Protein AF-A0A8J2ULL5-F1 (afdb_monomer_lite)

Foldseek 3Di:
DPVVVVVPDPQLLPDDLVVLVVVLLVLLLQLQADDCVVCVVSNVVSQVSNLRSLLNNLCVVCVLLVQLCVVPNCVVQQPDDDQGDRPDDLVPDDLSNLLNVLSCLQSWADDPVHNDTHHRDLVSNCVNLVVCVVVVHLSSLQSVLSCLLSDSGSLDQRPLVSSLVSLVSSVVVPDPCSVSVPPCSVVSCVRRVPRNGPPVPPDDPPVPD

Secondary structure (DSSP, 8-state):
--HHHHTT---GGGS-HHHHHHHHHHHHHHHHHS-TTTSHHHHHHHHHHHHHHHHHHHGGGHHHHHHHHHHS-THHHH-SSSS------GGGS-HHHHHHHHHHHHH-EE-TTT--EE---HHHHHHHHHHHHHTT-HHHHHHHHHHHHH-SSTTSPP-HHHHHHHHHHHHHTT-TTHHHHHTTHHHHHHHHTT---TTTTSS-GGGG-

Structure (mmCIF, N/CA/C/O backbone):
data_AF-A0A8J2ULL5-F1
#
_entry.id   AF-A0A8J2ULL5-F1
#
loop_
_atom_site.group_PDB
_atom_site.id
_atom_site.type_symbol
_atom_site.label_atom_id
_atom_site.label_alt_id
_atom_site.label_comp_id
_atom_site.label_asym_id
_atom_site.label_entity_id
_atom_site.label_seq_id
_atom_site.pdbx_PDB_ins_code
_atom_site.Cartn_x
_atom_site.Cartn_y
_atom_site.Cartn_z
_atom_site.occupancy
_atom_site.B_iso_or_equiv
_atom_site.auth_seq_id
_atom_site.auth_comp_id
_atom_site.auth_asym_id
_atom_site.auth_atom_id
_atom_site.pdbx_PDB_model_num
ATOM 1 N N . MET A 1 1 ? 30.157 4.099 -17.538 1.00 41.59 1 MET A N 1
ATOM 2 C CA . MET A 1 1 ? 29.011 5.031 -17.656 1.00 41.59 1 MET A CA 1
ATOM 3 C C . MET A 1 1 ? 27.853 4.717 -16.677 1.00 41.59 1 MET A C 1
ATOM 5 O O . MET A 1 1 ? 26.744 5.159 -16.913 1.00 41.59 1 MET A O 1
ATOM 9 N N . PHE A 1 2 ? 28.087 3.994 -15.563 1.00 35.44 2 PHE A N 1
ATOM 10 C CA . PHE A 1 2 ? 27.047 3.608 -14.577 1.00 35.44 2 PHE A CA 1
ATOM 11 C C . PHE A 1 2 ? 27.071 4.432 -13.271 1.00 35.44 2 PHE A C 1
ATOM 13 O O . PHE A 1 2 ? 26.076 4.490 -12.557 1.00 35.44 2 PHE A O 1
ATOM 20 N N . ARG A 1 3 ? 28.191 5.106 -12.961 1.00 26.84 3 ARG A N 1
ATOM 21 C CA . ARG A 1 3 ? 28.342 5.926 -11.740 1.00 26.84 3 ARG A CA 1
ATOM 22 C C . ARG A 1 3 ? 27.451 7.176 -11.720 1.00 26.84 3 ARG A C 1
ATOM 24 O O . ARG A 1 3 ? 27.154 7.672 -10.644 1.00 26.84 3 ARG A O 1
ATOM 31 N N . THR A 1 4 ? 26.991 7.647 -12.877 1.00 33.91 4 THR A N 1
ATOM 32 C CA . THR A 1 4 ? 26.185 8.870 -13.023 1.00 33.91 4 THR A CA 1
ATOM 33 C C . THR A 1 4 ? 24.675 8.667 -12.836 1.00 33.91 4 THR A C 1
ATOM 35 O O . THR A 1 4 ? 23.966 9.643 -12.624 1.00 33.91 4 THR A O 1
ATOM 38 N N . LEU A 1 5 ? 24.167 7.427 -12.882 1.00 38.50 5 LEU A N 1
ATOM 39 C CA . LEU A 1 5 ? 22.729 7.131 -12.724 1.00 38.50 5 LEU A CA 1
ATOM 40 C C . LEU A 1 5 ? 22.293 6.977 -11.257 1.00 38.50 5 LEU A C 1
ATOM 42 O O . LEU A 1 5 ? 21.129 7.197 -10.937 1.00 38.50 5 LEU A O 1
ATOM 46 N N . LEU A 1 6 ? 23.219 6.626 -10.359 1.00 38.69 6 LEU A N 1
ATOM 47 C CA . LEU A 1 6 ? 22.945 6.500 -8.920 1.00 38.69 6 LEU A CA 1
ATOM 48 C C . LEU A 1 6 ? 23.053 7.847 -8.186 1.00 38.69 6 LEU A C 1
ATOM 50 O O . LEU A 1 6 ? 22.341 8.064 -7.212 1.00 38.69 6 LEU A O 1
ATOM 54 N N . SER A 1 7 ? 23.877 8.780 -8.680 1.00 36.66 7 SER A N 1
ATOM 55 C CA . SER A 1 7 ? 24.059 10.114 -8.085 1.00 36.66 7 SER A CA 1
ATOM 56 C C . SER A 1 7 ? 22.863 11.058 -8.268 1.00 36.66 7 SER A C 1
ATOM 58 O O . SER A 1 7 ? 22.847 12.128 -7.668 1.00 36.66 7 SER A O 1
ATOM 60 N N . SER A 1 8 ? 21.865 10.691 -9.081 1.00 51.97 8 SER A N 1
ATOM 61 C CA . SER A 1 8 ? 20.650 11.490 -9.309 1.00 51.97 8 SER A CA 1
ATOM 62 C C . SER A 1 8 ? 19.396 10.932 -8.625 1.00 51.97 8 SER A C 1
ATOM 64 O O . SER A 1 8 ? 18.323 11.524 -8.752 1.00 51.97 8 SER A O 1
ATOM 66 N N . LEU A 1 9 ? 19.484 9.795 -7.924 1.00 60.78 9 LEU A N 1
ATOM 67 C CA . LEU A 1 9 ? 18.339 9.234 -7.206 1.00 60.78 9 LEU A CA 1
ATOM 68 C C . LEU A 1 9 ? 18.161 9.977 -5.881 1.00 60.78 9 LEU A C 1
ATOM 70 O O . LEU A 1 9 ? 18.851 9.708 -4.900 1.00 60.78 9 LEU A O 1
ATOM 74 N N . LYS A 1 10 ? 17.209 10.915 -5.851 1.00 69.94 10 LYS A N 1
ATOM 75 C CA . LYS A 1 10 ? 16.810 11.594 -4.611 1.00 69.94 10 LYS A CA 1
ATOM 76 C C . LYS A 1 10 ? 16.363 10.561 -3.576 1.00 69.94 10 LYS A C 1
ATOM 78 O O . LYS A 1 10 ? 15.664 9.601 -3.910 1.00 69.94 10 LYS A O 1
ATOM 83 N N . ASN A 1 11 ? 16.765 10.747 -2.324 1.00 80.44 11 ASN A N 1
ATOM 84 C CA . ASN A 1 11 ? 16.281 9.931 -1.215 1.00 80.44 11 ASN A CA 1
ATOM 85 C C . ASN A 1 11 ? 14.739 10.035 -1.152 1.00 80.44 11 ASN A C 1
ATOM 87 O O . ASN A 1 11 ? 14.247 11.161 -1.114 1.00 80.44 11 ASN A O 1
ATOM 91 N N . PRO A 1 12 ? 13.969 8.925 -1.159 1.00 81.88 12 PRO A N 1
ATOM 92 C CA . PRO A 1 12 ? 12.507 8.993 -1.107 1.00 81.88 12 PRO A CA 1
ATOM 93 C C . PRO A 1 12 ? 11.993 9.806 0.086 1.00 81.88 12 PRO A C 1
ATOM 95 O O . PRO A 1 12 ? 11.034 10.553 -0.055 1.00 81.88 12 PRO A O 1
ATOM 98 N N . ALA A 1 13 ? 12.694 9.756 1.224 1.00 80.25 13 ALA A N 1
ATOM 99 C CA . ALA A 1 13 ? 12.329 10.492 2.433 1.00 80.25 13 ALA A CA 1
ATOM 100 C C . ALA A 1 13 ? 12.395 12.026 2.290 1.00 80.25 13 ALA A C 1
ATOM 102 O O . ALA A 1 13 ? 11.859 12.735 3.135 1.00 80.25 13 ALA A O 1
ATOM 103 N N . THR A 1 14 ? 13.062 12.556 1.258 1.00 84.56 14 THR A N 1
ATOM 104 C CA . THR A 1 14 ? 13.167 14.007 1.011 1.00 84.56 14 THR A CA 1
ATOM 105 C C . THR A 1 14 ? 12.285 14.489 -0.141 1.00 84.56 14 THR A C 1
ATOM 107 O O . THR A 1 14 ? 12.345 15.659 -0.523 1.00 84.56 14 THR A O 1
ATOM 110 N N . MET A 1 15 ? 11.489 13.599 -0.734 1.00 86.62 15 MET A N 1
ATOM 111 C CA . MET A 1 15 ? 10.603 13.911 -1.852 1.00 86.62 15 MET A CA 1
ATOM 112 C C . MET A 1 15 ? 9.232 14.371 -1.342 1.00 86.62 15 MET A C 1
ATOM 114 O O . MET A 1 15 ? 8.760 13.919 -0.305 1.00 86.62 15 MET A O 1
ATOM 118 N N . THR A 1 16 ? 8.582 15.273 -2.082 1.00 86.88 16 THR A N 1
ATOM 119 C CA . THR A 1 16 ? 7.177 15.630 -1.827 1.00 86.88 16 THR A CA 1
ATOM 120 C C . THR A 1 16 ? 6.259 14.465 -2.186 1.00 86.88 16 THR A C 1
ATOM 122 O O . THR A 1 16 ? 6.632 13.607 -2.990 1.00 86.88 16 THR A O 1
ATOM 125 N N . ASP A 1 17 ? 5.038 14.459 -1.651 1.00 85.75 17 ASP A N 1
ATOM 126 C CA . ASP A 1 17 ? 4.101 13.354 -1.862 1.00 85.75 17 ASP A CA 1
ATOM 127 C C . ASP A 1 17 ? 3.773 13.087 -3.332 1.00 85.75 17 ASP A C 1
ATOM 129 O O . ASP A 1 17 ? 3.785 11.938 -3.768 1.00 85.75 17 ASP A O 1
ATOM 133 N N . GLU A 1 18 ? 3.562 14.140 -4.116 1.00 87.19 18 GLU A N 1
ATOM 134 C CA . GLU A 1 18 ? 3.340 14.037 -5.560 1.00 87.19 18 GLU A CA 1
ATOM 135 C C . GLU A 1 18 ? 4.549 13.427 -6.287 1.00 87.19 18 GLU A C 1
ATOM 137 O O . GLU A 1 18 ? 4.407 12.531 -7.118 1.00 87.19 18 GLU A O 1
ATOM 142 N N . ASN A 1 19 ? 5.763 13.861 -5.935 1.00 89.44 19 ASN A N 1
ATOM 143 C CA . ASN A 1 19 ? 6.980 13.329 -6.541 1.00 89.44 19 ASN A CA 1
ATOM 144 C C . ASN A 1 19 ? 7.222 11.866 -6.153 1.00 89.44 19 ASN A C 1
ATOM 146 O O . ASN A 1 19 ? 7.736 11.105 -6.973 1.00 89.44 19 ASN A O 1
ATOM 150 N N . LEU A 1 20 ? 6.867 11.472 -4.926 1.00 90.56 20 LEU A N 1
ATOM 151 C CA . LEU A 1 20 ? 6.911 10.081 -4.468 1.00 90.56 20 LEU A CA 1
ATOM 152 C C . LEU A 1 20 ? 5.997 9.188 -5.309 1.00 90.56 20 LEU A C 1
ATOM 154 O O . LEU A 1 20 ? 6.445 8.143 -5.771 1.00 90.56 20 LEU A O 1
ATOM 158 N N . GLU A 1 21 ? 4.760 9.618 -5.556 1.00 91.88 21 GLU A N 1
ATOM 159 C CA . GLU A 1 21 ? 3.779 8.877 -6.364 1.00 91.88 21 GLU A CA 1
ATOM 160 C C . GLU A 1 21 ? 4.226 8.769 -7.832 1.00 91.88 21 GLU A C 1
ATOM 162 O O . GLU A 1 21 ? 4.240 7.686 -8.419 1.00 91.88 21 GLU A O 1
ATOM 167 N N . HIS A 1 22 ? 4.695 9.870 -8.427 1.00 90.81 22 HIS A N 1
ATOM 168 C CA . HIS A 1 22 ? 5.219 9.862 -9.797 1.00 90.81 22 HIS A CA 1
ATOM 169 C C . HIS A 1 22 ? 6.435 8.945 -9.961 1.00 90.81 22 HIS A C 1
ATOM 171 O O . HIS A 1 22 ? 6.546 8.204 -10.946 1.00 90.81 22 HIS A O 1
ATOM 177 N N . GLU A 1 23 ? 7.358 8.998 -9.003 1.00 91.56 23 GLU A N 1
ATOM 178 C CA . GLU A 1 23 ? 8.546 8.156 -8.997 1.00 91.56 23 GLU A CA 1
ATOM 179 C C . GLU A 1 23 ? 8.184 6.688 -8.758 1.00 91.56 23 GLU A C 1
ATOM 181 O O . GLU A 1 23 ? 8.743 5.814 -9.421 1.00 91.56 23 GLU A O 1
ATOM 186 N N . TRP A 1 24 ? 7.222 6.414 -7.876 1.00 92.88 24 TRP A N 1
ATOM 187 C CA . TRP A 1 24 ? 6.690 5.075 -7.666 1.00 92.88 24 TRP A CA 1
ATOM 188 C C . TRP A 1 24 ? 6.172 4.471 -8.968 1.00 92.88 24 TRP A C 1
ATOM 190 O O . TRP A 1 24 ? 6.641 3.406 -9.362 1.00 92.88 24 TRP A O 1
ATOM 200 N N . VAL A 1 25 ? 5.274 5.168 -9.672 1.00 91.75 25 VAL A N 1
ATOM 201 C CA . VAL A 1 25 ? 4.712 4.701 -10.948 1.00 91.75 25 VAL A CA 1
ATOM 202 C C . VAL A 1 25 ? 5.825 4.408 -11.954 1.00 91.75 25 VAL A C 1
ATOM 204 O O . VAL A 1 25 ? 5.883 3.317 -12.519 1.00 91.75 25 VAL A O 1
ATOM 207 N N . ARG A 1 26 ? 6.774 5.338 -12.116 1.00 91.75 26 ARG A N 1
ATOM 208 C CA . ARG A 1 26 ? 7.908 5.182 -13.040 1.00 91.75 26 ARG A CA 1
ATOM 209 C C . ARG A 1 26 ? 8.779 3.967 -12.712 1.00 91.75 26 ARG A C 1
ATOM 211 O O . ARG A 1 26 ? 9.277 3.301 -13.616 1.00 91.75 26 ARG A O 1
ATOM 218 N N . VAL A 1 27 ? 9.043 3.706 -11.434 1.00 92.06 27 VAL A N 1
ATOM 219 C CA . VAL A 1 27 ? 9.879 2.571 -11.020 1.00 92.06 27 VAL A CA 1
ATOM 220 C C . VAL A 1 27 ? 9.086 1.264 -11.091 1.00 92.06 27 VAL A C 1
ATOM 222 O O . VAL A 1 27 ? 9.634 0.255 -11.530 1.00 92.06 27 VAL A O 1
ATOM 225 N N . LYS A 1 28 ? 7.794 1.282 -10.753 1.00 92.81 28 LYS A N 1
ATOM 226 C CA . LYS A 1 28 ? 6.887 0.136 -10.869 1.00 92.81 28 LYS A CA 1
ATOM 227 C C . LYS A 1 28 ? 6.774 -0.347 -12.314 1.00 92.81 28 LYS A C 1
ATOM 229 O O . LYS A 1 28 ? 6.919 -1.541 -12.545 1.00 92.81 28 LYS A O 1
ATOM 234 N N . GLU A 1 29 ? 6.617 0.556 -13.283 1.00 90.62 29 GLU A N 1
ATOM 235 C CA . GLU A 1 29 ? 6.666 0.226 -14.720 1.00 90.62 29 GLU A CA 1
ATOM 236 C C . GLU A 1 29 ? 7.933 -0.563 -15.076 1.00 90.62 29 GLU A C 1
ATOM 238 O O . GLU A 1 29 ? 7.865 -1.587 -15.754 1.00 90.62 29 GLU A O 1
ATOM 243 N N . LYS A 1 30 ? 9.096 -0.129 -14.572 1.00 90.12 30 LYS A N 1
ATOM 244 C CA . LYS A 1 30 ? 10.371 -0.820 -14.812 1.00 90.12 30 LYS A CA 1
ATOM 245 C C . LYS A 1 30 ? 10.409 -2.199 -14.175 1.00 90.12 30 LYS A C 1
ATOM 247 O O . LYS A 1 30 ? 10.882 -3.129 -14.818 1.00 90.12 30 LYS A O 1
ATOM 252 N N . VAL A 1 31 ? 9.923 -2.340 -12.940 1.00 90.38 31 VAL A N 1
ATOM 253 C CA . VAL A 1 31 ? 9.832 -3.649 -12.278 1.00 90.38 31 VAL A CA 1
ATOM 254 C C . VAL A 1 31 ? 8.961 -4.592 -13.105 1.00 90.38 31 VAL A C 1
ATOM 256 O O . VAL A 1 31 ? 9.375 -5.717 -13.348 1.00 90.38 31 VAL A O 1
ATOM 259 N N . LEU A 1 32 ? 7.808 -4.128 -13.592 1.00 88.94 32 LEU A N 1
ATOM 260 C CA . LEU A 1 32 ? 6.867 -4.944 -14.364 1.00 88.94 32 LEU A CA 1
ATOM 261 C C . LEU A 1 32 ? 7.375 -5.321 -15.761 1.00 88.94 32 LEU A C 1
ATOM 263 O O . LEU A 1 32 ? 6.984 -6.360 -16.268 1.00 88.94 32 LEU A O 1
ATOM 267 N N . THR A 1 33 ? 8.226 -4.508 -16.387 1.00 88.38 33 THR A N 1
ATOM 268 C CA . THR A 1 33 ? 8.691 -4.721 -17.776 1.00 88.38 33 THR A CA 1
ATOM 269 C C . THR A 1 33 ? 10.091 -5.325 -17.878 1.00 88.38 33 THR A C 1
ATOM 271 O O . THR A 1 33 ? 10.504 -5.761 -18.951 1.00 88.38 33 THR A O 1
ATOM 274 N N . THR A 1 34 ? 10.848 -5.363 -16.778 1.00 85.81 34 THR A N 1
ATOM 275 C CA . THR A 1 34 ? 12.212 -5.904 -16.765 1.00 85.81 34 THR A CA 1
ATOM 276 C C . THR A 1 34 ? 12.194 -7.367 -16.335 1.00 85.81 34 THR A C 1
ATOM 278 O O . THR A 1 34 ? 11.848 -7.678 -15.198 1.00 85.81 34 THR A O 1
ATOM 281 N N . CYS A 1 35 ? 12.632 -8.268 -17.213 1.00 80.31 35 CYS A N 1
ATOM 282 C CA . CYS A 1 35 ? 12.787 -9.683 -16.881 1.00 80.31 35 CYS A CA 1
ATOM 283 C C . CYS A 1 35 ? 13.996 -9.887 -15.949 1.00 80.31 35 CYS A C 1
ATOM 285 O O . CYS A 1 35 ? 15.120 -9.474 -16.256 1.00 80.31 35 CYS A O 1
ATOM 287 N N . ALA A 1 36 ? 13.770 -10.527 -14.800 1.00 80.88 36 ALA A N 1
ATOM 288 C CA . ALA A 1 36 ? 14.805 -10.754 -13.793 1.00 80.88 36 ALA A CA 1
ATOM 289 C C . ALA A 1 36 ? 15.888 -11.748 -14.254 1.00 80.88 36 ALA A C 1
ATOM 291 O O . ALA A 1 36 ? 17.031 -11.653 -13.800 1.00 80.88 36 ALA A O 1
ATOM 292 N N . ASP A 1 37 ? 15.559 -12.660 -15.173 1.00 78.00 37 ASP A N 1
ATOM 293 C CA . ASP A 1 37 ? 16.490 -13.681 -15.664 1.00 78.00 37 ASP A CA 1
ATOM 294 C C . ASP A 1 37 ? 17.489 -13.117 -16.676 1.00 78.00 37 ASP A C 1
ATOM 296 O O . ASP A 1 37 ? 18.669 -13.465 -16.648 1.00 78.00 37 ASP A O 1
ATOM 300 N N . THR A 1 38 ? 17.049 -12.186 -17.526 1.00 81.06 38 THR A N 1
ATOM 301 C CA . THR A 1 38 ? 17.902 -11.564 -18.551 1.00 81.06 38 THR A CA 1
ATOM 302 C C . THR A 1 38 ? 18.590 -10.291 -18.056 1.00 81.06 38 THR A C 1
ATOM 304 O O . THR A 1 38 ? 19.717 -9.993 -18.456 1.00 81.06 38 THR A O 1
ATOM 307 N N . HIS A 1 39 ? 17.951 -9.537 -17.157 1.00 85.31 39 HIS A N 1
ATOM 308 C CA . HIS A 1 39 ? 18.413 -8.220 -16.709 1.00 85.31 39 HIS A CA 1
ATOM 309 C C . HIS A 1 39 ? 18.430 -8.081 -15.180 1.00 85.31 39 HIS A C 1
ATOM 311 O O . HIS A 1 39 ? 18.062 -7.038 -14.633 1.00 85.31 39 HIS A O 1
ATOM 317 N N . ARG A 1 40 ? 18.922 -9.115 -14.482 1.00 84.25 40 ARG A N 1
ATOM 318 C CA . ARG A 1 40 ? 18.936 -9.225 -13.010 1.00 84.25 40 ARG A CA 1
ATOM 319 C C . ARG A 1 40 ? 19.376 -7.959 -12.273 1.00 84.25 40 ARG A C 1
ATOM 321 O O . ARG A 1 40 ? 18.703 -7.533 -11.342 1.00 84.25 40 ARG A O 1
ATOM 328 N N . GLN A 1 41 ? 20.497 -7.347 -12.660 1.00 87.88 41 GLN A N 1
ATOM 329 C CA . GLN A 1 41 ? 21.004 -6.162 -11.957 1.00 87.88 41 GLN A CA 1
ATOM 330 C C . GLN A 1 41 ? 20.045 -4.969 -12.084 1.00 87.88 41 GLN A C 1
ATOM 332 O O . GLN A 1 41 ? 19.760 -4.302 -11.092 1.00 87.88 41 GLN A O 1
ATOM 337 N N . THR A 1 42 ? 19.531 -4.715 -13.288 1.00 86.56 42 THR A N 1
ATOM 338 C CA . THR A 1 42 ? 18.560 -3.643 -13.544 1.00 86.56 42 THR A CA 1
ATOM 339 C C . THR A 1 42 ? 17.258 -3.894 -12.791 1.00 86.56 42 THR A C 1
ATOM 341 O O . THR A 1 42 ? 16.726 -2.969 -12.177 1.00 86.56 42 THR A O 1
ATOM 344 N N . TYR A 1 43 ? 16.786 -5.144 -12.794 1.00 87.12 43 TYR A N 1
ATOM 345 C CA . TYR A 1 43 ? 15.606 -5.561 -12.044 1.00 87.12 43 TYR A CA 1
ATOM 346 C C . TYR A 1 43 ? 15.784 -5.318 -10.542 1.00 87.12 43 TYR A C 1
ATOM 348 O O . TYR A 1 43 ? 14.971 -4.616 -9.951 1.00 87.12 43 TYR A O 1
ATOM 356 N N . ASN A 1 44 ? 16.874 -5.803 -9.939 1.00 86.31 44 ASN A N 1
ATOM 357 C CA . ASN A 1 44 ? 17.132 -5.645 -8.505 1.00 86.31 44 ASN A CA 1
ATOM 358 C C . ASN A 1 44 ? 17.206 -4.167 -8.096 1.00 86.31 44 ASN A C 1
ATOM 360 O O . ASN A 1 44 ? 16.577 -3.767 -7.124 1.00 86.31 44 ASN A O 1
ATOM 364 N N . VAL A 1 45 ? 17.891 -3.324 -8.880 1.00 88.88 45 VAL A N 1
ATOM 365 C CA . VAL A 1 45 ? 17.955 -1.875 -8.613 1.00 88.88 45 VAL A CA 1
ATOM 366 C C . VAL A 1 45 ? 16.566 -1.232 -8.666 1.00 88.88 45 VAL A C 1
ATOM 368 O O . VAL A 1 45 ? 16.247 -0.387 -7.828 1.00 88.88 45 VAL A O 1
ATOM 371 N N . ALA A 1 46 ? 15.731 -1.609 -9.640 1.00 89.19 46 ALA A N 1
ATOM 372 C CA . ALA A 1 46 ? 14.360 -1.114 -9.728 1.00 89.19 46 ALA A CA 1
ATOM 373 C C . ALA A 1 46 ? 13.495 -1.627 -8.564 1.00 89.19 46 ALA A C 1
ATOM 375 O O . ALA A 1 46 ? 12.743 -0.851 -7.980 1.00 89.19 46 ALA A O 1
ATOM 376 N N . TYR A 1 47 ? 13.640 -2.899 -8.195 1.00 90.25 47 TYR A N 1
ATOM 377 C CA . TYR A 1 47 ? 12.905 -3.542 -7.110 1.00 90.25 47 TYR A CA 1
ATOM 378 C C . TYR A 1 47 ? 13.226 -2.910 -5.750 1.00 90.25 47 TYR A C 1
ATOM 380 O O . TYR A 1 47 ? 12.315 -2.496 -5.035 1.00 90.25 47 TYR A O 1
ATOM 388 N N . ASP A 1 48 ? 14.508 -2.741 -5.424 1.00 89.00 48 ASP A N 1
ATOM 389 C CA . ASP A 1 48 ? 14.951 -2.105 -4.178 1.00 89.00 48 ASP A CA 1
ATOM 390 C C . ASP A 1 48 ? 14.480 -0.651 -4.107 1.00 89.00 48 ASP A C 1
ATOM 392 O O . ASP A 1 48 ? 14.014 -0.166 -3.071 1.00 89.00 48 ASP A O 1
ATOM 396 N N . ARG A 1 49 ? 14.561 0.066 -5.234 1.00 90.81 49 ARG A N 1
ATOM 397 C CA . ARG A 1 49 ? 14.070 1.442 -5.321 1.00 90.81 49 ARG A CA 1
ATOM 398 C C . ARG A 1 49 ? 12.561 1.510 -5.107 1.00 90.81 49 ARG A C 1
ATOM 400 O O . ARG A 1 49 ? 12.123 2.378 -4.355 1.00 90.81 49 ARG A O 1
ATOM 407 N N . ALA A 1 50 ? 11.795 0.617 -5.731 1.00 91.75 50 ALA A N 1
ATOM 408 C CA . ALA A 1 50 ? 10.357 0.514 -5.521 1.00 91.75 50 ALA A CA 1
ATOM 409 C C . ALA A 1 50 ? 10.072 0.260 -4.036 1.00 91.75 50 ALA A C 1
ATOM 411 O O . ALA A 1 50 ? 9.392 1.066 -3.410 1.00 91.75 50 ALA A O 1
ATOM 412 N N . SER A 1 51 ? 10.668 -0.775 -3.444 1.00 90.88 51 SER A N 1
ATOM 413 C CA . SER A 1 51 ? 10.488 -1.128 -2.030 1.00 90.88 51 SER A CA 1
ATOM 414 C C . SER A 1 51 ? 10.689 0.065 -1.080 1.00 90.88 51 SER A C 1
ATOM 416 O O . SER A 1 51 ? 9.845 0.346 -0.225 1.00 90.88 51 SER A O 1
ATOM 418 N N . ASN A 1 52 ? 11.748 0.853 -1.293 1.00 89.94 52 ASN A N 1
ATOM 419 C CA . ASN A 1 52 ? 12.034 2.048 -0.490 1.00 89.94 52 ASN A CA 1
ATOM 420 C C . ASN A 1 52 ? 10.980 3.159 -0.646 1.00 89.94 52 ASN A C 1
ATOM 422 O O . ASN A 1 52 ? 10.621 3.830 0.326 1.00 89.94 52 ASN A O 1
ATOM 426 N N . ILE A 1 53 ? 10.486 3.373 -1.868 1.00 92.69 53 ILE A N 1
ATOM 427 C CA . ILE A 1 53 ? 9.424 4.349 -2.129 1.00 92.69 53 ILE A CA 1
ATOM 428 C C . ILE A 1 53 ? 8.112 3.875 -1.502 1.00 92.69 53 ILE A C 1
ATOM 430 O O . ILE A 1 53 ? 7.494 4.652 -0.781 1.00 92.69 53 ILE A O 1
ATOM 434 N N . LEU A 1 54 ? 7.728 2.606 -1.690 1.00 92.50 54 LEU A N 1
ATOM 435 C CA . LEU A 1 54 ? 6.526 2.023 -1.084 1.00 92.50 54 LEU A CA 1
ATOM 436 C C . LEU A 1 54 ? 6.541 2.165 0.434 1.00 92.50 54 LEU A C 1
ATOM 438 O O . LEU A 1 54 ? 5.567 2.617 1.025 1.00 92.50 54 LEU A O 1
ATOM 442 N N . THR A 1 55 ? 7.672 1.847 1.060 1.00 90.25 55 THR A N 1
ATOM 443 C CA . THR A 1 55 ? 7.847 2.012 2.505 1.00 90.25 55 THR A CA 1
ATOM 444 C C . THR A 1 55 ? 7.630 3.467 2.925 1.00 90.25 55 THR A C 1
ATOM 446 O O . THR A 1 55 ? 7.005 3.736 3.947 1.00 90.25 55 THR A O 1
ATOM 449 N N . THR A 1 56 ? 8.098 4.435 2.132 1.00 91.00 56 THR A N 1
ATOM 450 C CA . THR A 1 56 ? 7.895 5.868 2.411 1.00 91.00 56 THR A CA 1
ATOM 451 C C . THR A 1 56 ? 6.429 6.284 2.237 1.00 91.00 56 THR A C 1
ATOM 453 O O . THR A 1 56 ? 5.896 6.996 3.083 1.00 91.00 56 THR A O 1
ATOM 456 N N . LEU A 1 57 ? 5.759 5.793 1.191 1.00 92.75 57 LEU A N 1
ATOM 457 C CA . LEU A 1 57 ? 4.335 6.025 0.931 1.00 92.75 57 LEU A CA 1
ATOM 458 C C . LEU A 1 57 ? 3.461 5.470 2.065 1.00 92.75 57 LEU A C 1
ATOM 460 O O . LEU A 1 57 ? 2.616 6.179 2.604 1.00 92.75 57 LEU A O 1
ATOM 464 N N . VAL A 1 58 ? 3.714 4.231 2.493 1.00 91.88 58 VAL A N 1
ATOM 465 C CA . VAL A 1 58 ? 2.997 3.594 3.609 1.00 91.88 58 VAL A CA 1
ATOM 466 C C . VAL A 1 58 ? 3.275 4.306 4.936 1.00 91.88 58 VAL A C 1
ATOM 468 O O . VAL A 1 58 ? 2.372 4.437 5.760 1.0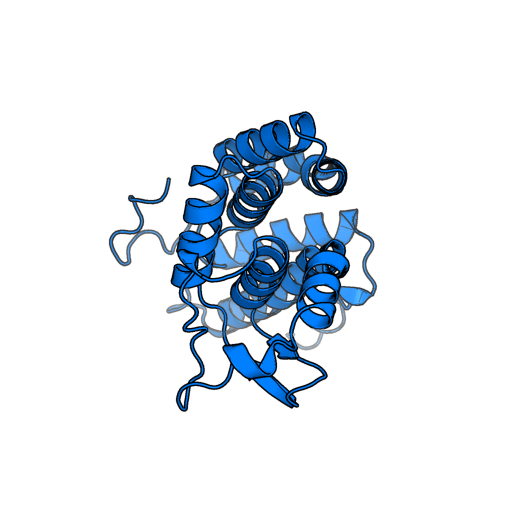0 91.88 58 VAL A O 1
ATOM 471 N N . ASN A 1 59 ? 4.479 4.854 5.134 1.00 89.00 59 ASN A N 1
ATOM 472 C CA . ASN A 1 59 ? 4.824 5.624 6.335 1.00 89.00 59 ASN A CA 1
ATOM 473 C C . ASN A 1 59 ? 3.998 6.911 6.523 1.00 89.00 59 ASN A C 1
ATOM 475 O O . ASN A 1 59 ? 3.956 7.426 7.640 1.00 89.00 59 ASN A O 1
ATOM 479 N N . ARG A 1 60 ? 3.275 7.404 5.506 1.00 89.94 60 ARG A N 1
ATOM 480 C CA . ARG A 1 60 ? 2.247 8.453 5.692 1.00 89.94 60 ARG A CA 1
ATOM 481 C C . ARG A 1 60 ? 1.180 8.031 6.707 1.00 89.94 60 ARG A C 1
ATOM 483 O O . ARG A 1 60 ? 0.635 8.856 7.437 1.00 89.94 60 ARG A O 1
ATOM 490 N N . HIS A 1 61 ? 0.939 6.725 6.799 1.00 92.19 61 HIS A N 1
ATOM 491 C CA . HIS A 1 61 ? -0.051 6.101 7.674 1.00 92.19 61 HIS A CA 1
ATOM 492 C C . HIS A 1 61 ? 0.574 5.499 8.937 1.00 92.19 61 HIS A C 1
ATOM 494 O O . HIS A 1 61 ? -0.039 4.675 9.610 1.00 92.19 61 HIS A O 1
ATOM 500 N N . ARG A 1 62 ? 1.792 5.932 9.298 1.00 85.94 62 ARG A N 1
ATOM 501 C CA . ARG A 1 62 ? 2.544 5.424 10.457 1.00 85.94 62 ARG A CA 1
ATOM 502 C C . ARG A 1 62 ? 1.804 5.566 11.788 1.00 85.94 62 ARG A C 1
ATOM 504 O O . ARG A 1 62 ? 2.072 4.790 12.696 1.00 85.94 62 ARG A O 1
ATOM 511 N N . HIS A 1 63 ? 0.873 6.509 11.908 1.00 88.25 63 HIS A N 1
ATOM 512 C CA . HIS A 1 63 ? 0.031 6.644 13.099 1.00 88.25 63 HIS A CA 1
ATOM 513 C C . HIS A 1 63 ? -0.687 5.330 13.452 1.00 88.25 63 HIS A C 1
ATOM 515 O O . HIS A 1 63 ? -0.682 4.954 14.612 1.00 88.25 63 HIS A O 1
ATOM 521 N N . LEU A 1 64 ? -1.151 4.554 12.465 1.00 88.94 64 LEU A N 1
ATOM 522 C CA . LEU A 1 64 ? -1.791 3.250 12.698 1.00 88.94 64 LEU A CA 1
ATOM 523 C C . LEU A 1 64 ? -0.832 2.215 13.300 1.00 88.94 64 LEU A C 1
ATOM 525 O O . LEU A 1 64 ? -1.228 1.382 14.109 1.00 88.94 64 LEU A O 1
ATOM 529 N N . ILE A 1 65 ? 0.442 2.268 12.905 1.00 83.69 65 ILE A N 1
ATOM 530 C CA . ILE A 1 65 ? 1.494 1.428 13.487 1.00 83.69 65 ILE A CA 1
ATOM 531 C C . ILE A 1 65 ? 1.764 1.867 14.929 1.00 83.69 65 ILE A C 1
ATOM 533 O O . ILE A 1 65 ? 1.832 1.024 15.815 1.00 83.69 65 ILE A O 1
ATOM 537 N N . LEU A 1 66 ? 1.880 3.175 15.173 1.00 82.88 66 LEU A N 1
ATOM 538 C CA . LEU A 1 66 ? 2.145 3.725 16.505 1.00 82.88 66 LEU A CA 1
ATOM 539 C C . LEU A 1 66 ? 0.997 3.444 17.486 1.00 82.88 66 LEU A C 1
ATOM 541 O O . LEU A 1 66 ? 1.255 3.030 18.613 1.00 82.88 66 LEU A O 1
ATOM 545 N N . ASP A 1 67 ? -0.254 3.601 17.052 1.00 85.56 67 ASP A N 1
ATOM 546 C CA . ASP A 1 67 ? -1.445 3.295 17.855 1.00 85.56 67 ASP A CA 1
ATOM 547 C C . ASP A 1 67 ? -1.452 1.822 18.280 1.00 85.56 67 ASP A C 1
ATOM 549 O O . ASP A 1 67 ? -1.707 1.479 19.438 1.00 85.56 67 ASP A O 1
ATOM 553 N N . ALA A 1 68 ? -1.103 0.939 17.347 1.00 84.00 68 ALA A N 1
ATOM 554 C CA . ALA A 1 68 ? -0.985 -0.484 17.598 1.00 84.00 68 ALA A CA 1
ATOM 555 C C . ALA A 1 68 ? 0.181 -0.806 18.561 1.00 84.00 68 ALA A C 1
ATOM 557 O O . ALA A 1 68 ? 0.008 -1.612 19.478 1.00 84.00 68 ALA A O 1
ATOM 558 N N . GLU A 1 69 ? 1.333 -0.135 18.423 1.00 77.31 69 GLU A N 1
ATOM 559 C CA . GLU A 1 69 ? 2.464 -0.252 19.357 1.00 77.31 69 GLU A CA 1
ATOM 560 C C . GLU A 1 69 ? 2.115 0.228 20.778 1.00 77.31 69 GLU A C 1
ATOM 562 O O . GLU A 1 69 ? 2.615 -0.348 21.749 1.00 77.31 69 GLU A O 1
ATOM 567 N N . CYS A 1 70 ? 1.241 1.231 20.918 1.00 82.12 70 CYS A N 1
ATOM 568 C CA . CYS A 1 70 ? 0.737 1.696 22.213 1.00 82.12 70 CYS A CA 1
ATOM 569 C C . CYS A 1 70 ? -0.153 0.659 22.915 1.00 82.12 70 CYS A C 1
ATOM 571 O O . CYS A 1 70 ? -0.111 0.561 24.142 1.00 82.12 70 CYS A O 1
ATOM 573 N N . ILE A 1 71 ? -0.944 -0.116 22.165 1.00 82.19 71 ILE A N 1
ATOM 574 C CA . ILE A 1 71 ? -1.778 -1.196 22.720 1.00 82.19 71 ILE A CA 1
ATOM 575 C C . ILE A 1 71 ? -0.896 -2.356 23.164 1.00 82.19 71 ILE A C 1
ATOM 577 O O . ILE A 1 71 ? -0.994 -2.843 24.293 1.00 82.19 71 ILE A O 1
ATOM 581 N N . GLN A 1 72 ? -0.042 -2.822 22.257 1.00 75.00 72 GLN A N 1
ATOM 582 C CA . GLN A 1 72 ? 0.862 -3.919 22.529 1.00 75.00 72 GLN A CA 1
ATOM 583 C C . GLN A 1 72 ? 2.106 -3.797 21.649 1.00 75.00 72 GLN A C 1
ATOM 585 O O . GLN A 1 72 ? 1.997 -3.811 20.423 1.00 75.00 72 GLN A O 1
ATOM 590 N N . PRO A 1 73 ? 3.310 -3.780 22.244 1.00 68.25 73 PRO A N 1
ATOM 591 C CA . PRO A 1 73 ? 4.536 -3.753 21.466 1.00 68.25 73 PRO A CA 1
ATOM 592 C C . PRO A 1 73 ? 4.612 -4.924 20.475 1.00 68.25 73 PRO A C 1
ATOM 594 O O . PRO A 1 73 ? 4.451 -6.091 20.853 1.00 68.25 73 PRO A O 1
ATOM 597 N N . PHE A 1 74 ? 4.925 -4.619 19.215 1.00 64.88 74 PHE A N 1
ATOM 598 C CA . PHE A 1 74 ? 4.924 -5.585 18.108 1.00 64.88 74 PHE A CA 1
ATOM 599 C C . PHE A 1 74 ? 5.873 -6.770 18.306 1.00 64.88 74 PHE A C 1
ATOM 601 O O . PHE A 1 74 ? 5.641 -7.843 17.750 1.00 64.88 74 PHE A O 1
ATOM 608 N N . TYR A 1 75 ? 6.906 -6.630 19.143 1.00 55.25 75 TYR A N 1
ATOM 609 C CA . TYR A 1 75 ? 7.867 -7.705 19.402 1.00 55.25 75 TYR A CA 1
ATOM 610 C C . TYR A 1 75 ? 7.202 -8.995 19.916 1.00 55.25 75 TYR A C 1
ATOM 612 O O . TYR A 1 75 ? 7.681 -10.082 19.606 1.00 55.25 75 TYR A O 1
ATOM 620 N N . LYS A 1 76 ? 6.075 -8.901 20.645 1.00 54.88 76 LYS A N 1
ATOM 621 C CA . LYS A 1 76 ? 5.337 -10.082 21.133 1.00 54.88 76 LYS A CA 1
ATOM 622 C C . LYS A 1 76 ? 4.669 -10.881 20.010 1.00 54.88 76 LYS A C 1
ATOM 624 O O . LYS A 1 76 ? 4.410 -12.065 20.192 1.00 54.88 76 LYS A O 1
ATOM 629 N N . PHE A 1 77 ? 4.400 -10.242 18.874 1.00 57.28 77 PHE A N 1
ATOM 630 C CA . PHE A 1 77 ? 3.775 -10.858 17.703 1.00 57.28 77 PHE A CA 1
ATOM 631 C C . PHE A 1 77 ? 4.803 -11.311 16.662 1.00 57.28 77 PHE A C 1
ATOM 633 O O . PHE A 1 77 ? 4.582 -12.300 15.971 1.00 57.28 77 PHE A O 1
ATOM 640 N N . ILE A 1 78 ? 5.950 -10.627 16.597 1.00 55.28 78 ILE A N 1
ATOM 641 C CA . ILE A 1 78 ? 7.050 -10.929 15.669 1.00 55.28 78 ILE A CA 1
ATOM 642 C C . ILE A 1 78 ? 7.930 -12.091 16.186 1.00 55.28 78 ILE A C 1
ATOM 644 O O . ILE A 1 78 ? 8.523 -12.818 15.389 1.00 55.28 78 ILE A O 1
ATOM 648 N N . GLN A 1 79 ? 7.995 -12.348 17.502 1.00 45.97 79 GLN A N 1
ATOM 649 C CA . GLN A 1 79 ? 8.710 -13.510 18.052 1.00 45.97 79 GLN A CA 1
ATOM 650 C C . GLN A 1 79 ? 7.842 -14.776 18.115 1.00 45.97 79 GLN A C 1
ATOM 652 O O . GLN A 1 79 ? 7.327 -15.156 19.167 1.00 45.97 79 GLN A O 1
ATOM 657 N N . LYS A 1 80 ? 7.804 -15.519 17.005 1.00 41.09 80 LYS A N 1
ATOM 658 C CA . LYS A 1 80 ? 7.750 -16.989 17.037 1.00 41.09 80 LYS A CA 1
ATOM 659 C C . LYS A 1 80 ? 8.404 -17.576 15.779 1.00 41.09 80 LYS A C 1
ATOM 661 O O . LYS A 1 80 ? 7.884 -17.471 14.680 1.00 41.09 80 LYS A O 1
ATOM 666 N N . ARG A 1 81 ? 9.526 -18.266 16.019 1.00 35.66 81 ARG A N 1
ATOM 667 C CA . ARG A 1 81 ? 10.415 -19.001 15.095 1.00 35.66 81 ARG A CA 1
ATOM 668 C C . ARG A 1 81 ? 11.391 -18.157 14.268 1.00 35.66 81 ARG A C 1
ATOM 670 O O . ARG A 1 81 ? 11.063 -17.136 13.685 1.00 35.66 81 ARG A O 1
ATOM 677 N N . ILE A 1 82 ? 12.627 -18.652 14.253 1.00 36.50 82 ILE A N 1
ATOM 678 C CA . ILE A 1 82 ? 13.743 -18.251 13.394 1.00 36.50 82 ILE A CA 1
ATOM 679 C C . ILE A 1 82 ? 13.215 -18.150 11.949 1.00 36.50 82 ILE A C 1
ATOM 681 O O . ILE A 1 82 ? 12.765 -19.157 11.410 1.00 36.50 82 ILE A O 1
ATOM 685 N N . GLY A 1 83 ? 13.212 -16.943 11.367 1.00 42.72 83 GLY A N 1
ATOM 686 C CA . GLY A 1 83 ? 12.569 -16.645 10.070 1.00 42.72 83 GLY A CA 1
ATOM 687 C C . GLY A 1 83 ? 11.182 -15.989 10.182 1.00 42.72 83 GLY A C 1
ATOM 688 O O . GLY A 1 83 ? 10.279 -16.338 9.431 1.00 42.72 83 GLY A O 1
ATOM 689 N N . SER A 1 84 ? 11.018 -15.078 11.145 1.00 47.44 84 SER A N 1
ATOM 690 C CA . SER A 1 84 ? 9.771 -14.585 11.753 1.00 47.44 84 SER A CA 1
ATOM 691 C C . SER A 1 84 ? 8.629 -14.225 10.791 1.00 47.44 84 SER A C 1
ATOM 693 O O . SER A 1 84 ? 8.543 -13.103 10.288 1.00 47.44 84 SER A O 1
ATOM 695 N N . GLN A 1 85 ? 7.707 -15.177 10.618 1.00 51.97 85 GLN A N 1
ATOM 696 C CA . GLN A 1 85 ? 6.333 -14.942 10.177 1.00 51.97 85 GLN A CA 1
ATOM 697 C C . GLN A 1 85 ? 5.541 -14.269 11.307 1.00 51.97 85 GLN A C 1
ATOM 699 O O . GLN A 1 85 ? 5.657 -14.655 12.471 1.00 51.97 85 GLN A O 1
ATOM 704 N N . ILE A 1 86 ? 4.697 -13.295 10.968 1.00 56.62 86 ILE A N 1
ATOM 705 C CA . ILE A 1 86 ? 3.654 -12.798 11.875 1.00 56.62 86 ILE A CA 1
ATOM 706 C C . ILE A 1 86 ? 2.616 -13.922 12.012 1.00 56.62 86 ILE A C 1
ATOM 708 O O . ILE A 1 86 ? 1.787 -14.105 11.128 1.00 56.62 86 ILE A O 1
ATOM 712 N N . SER A 1 87 ? 2.715 -14.738 13.068 1.00 54.84 87 SER A N 1
ATOM 713 C CA . SER A 1 87 ? 1.750 -15.807 13.365 1.00 54.84 87 SER A CA 1
ATOM 714 C C . SER A 1 87 ? 0.773 -15.335 14.446 1.00 54.84 87 SER A C 1
ATOM 716 O O . SER A 1 87 ? 0.869 -15.720 15.616 1.00 54.84 87 SER A O 1
ATOM 718 N N . THR A 1 88 ? -0.138 -14.446 14.071 1.00 63.31 88 THR A N 1
ATOM 719 C CA . THR A 1 88 ? -1.230 -13.982 14.935 1.00 63.31 88 THR A CA 1
ATOM 720 C C . THR A 1 88 ? -2.551 -14.506 14.423 1.00 63.31 88 THR A C 1
ATOM 722 O O . THR A 1 88 ? -2.836 -14.367 13.241 1.00 63.31 88 THR A O 1
ATOM 725 N N . ASN A 1 89 ? -3.365 -15.074 15.314 1.00 76.44 89 ASN A N 1
ATOM 726 C CA . ASN A 1 89 ? -4.750 -15.377 14.980 1.00 76.44 89 ASN A CA 1
ATOM 727 C C . ASN A 1 89 ? -5.506 -14.046 14.830 1.00 76.44 89 ASN A C 1
ATOM 729 O O . ASN A 1 89 ? -5.656 -13.306 15.812 1.00 76.44 89 ASN A O 1
ATOM 733 N N . VAL A 1 90 ? -5.932 -13.741 13.603 1.00 84.44 90 VAL A N 1
ATOM 734 C CA . VAL A 1 90 ? -6.625 -12.491 13.266 1.00 84.44 90 VAL A CA 1
ATOM 735 C C . VAL A 1 90 ? -7.903 -12.311 14.089 1.00 84.44 90 VAL A C 1
ATOM 737 O O . VAL A 1 90 ? -8.153 -11.221 14.593 1.00 84.44 90 VAL A O 1
ATOM 740 N N . GLU A 1 91 ? -8.633 -13.393 14.364 1.00 85.19 91 GLU A N 1
ATOM 741 C CA . GLU A 1 91 ? -9.915 -13.376 15.084 1.00 85.19 91 GLU A CA 1
ATOM 742 C C . GLU A 1 91 ? -9.778 -12.987 16.564 1.00 85.19 91 GLU A C 1
ATOM 744 O O . GLU A 1 91 ? -10.723 -12.513 17.192 1.00 85.19 91 GLU A O 1
ATOM 749 N N . HIS A 1 92 ? -8.593 -13.181 17.148 1.00 83.88 92 HIS A N 1
ATOM 750 C CA . HIS A 1 92 ? -8.313 -12.869 18.555 1.00 83.88 92 HIS A CA 1
ATOM 751 C C . HIS A 1 92 ? -7.519 -11.574 18.742 1.00 83.88 92 HIS A C 1
ATOM 753 O O . HIS A 1 92 ? -7.096 -11.260 19.857 1.00 83.88 92 HIS A O 1
ATOM 759 N N . THR A 1 93 ? -7.295 -10.828 17.664 1.00 84.19 93 THR A N 1
ATOM 760 C CA . THR A 1 93 ? -6.516 -9.592 17.681 1.00 84.19 93 THR A CA 1
ATOM 761 C C . THR A 1 93 ? -7.460 -8.397 17.560 1.00 84.19 93 THR A C 1
ATOM 763 O O . THR A 1 93 ? -8.381 -8.398 16.748 1.00 84.19 93 THR A O 1
ATOM 766 N N . SER A 1 94 ? -7.258 -7.359 18.378 1.00 88.94 94 SER A N 1
ATOM 767 C CA . SER A 1 94 ? -8.088 -6.153 18.295 1.00 88.94 94 SER A CA 1
ATOM 768 C C . SER A 1 94 ? -7.884 -5.436 16.957 1.00 88.94 94 SER A C 1
ATOM 770 O O . SER A 1 94 ? -6.776 -5.411 16.420 1.00 88.94 94 SER A O 1
ATOM 772 N N . ALA A 1 95 ? -8.939 -4.813 16.423 1.00 91.00 95 ALA A N 1
ATOM 773 C CA . ALA A 1 95 ? -8.882 -4.170 15.109 1.00 91.00 95 ALA A CA 1
ATOM 774 C C . ALA A 1 95 ? -7.772 -3.098 14.990 1.00 91.00 95 ALA A C 1
ATOM 776 O O . ALA A 1 95 ? -6.989 -3.181 14.044 1.00 91.00 95 ALA A O 1
ATOM 777 N N . PRO A 1 96 ? -7.574 -2.180 15.963 1.00 89.44 96 PRO A N 1
ATOM 778 C CA . PRO A 1 96 ? -6.486 -1.202 15.884 1.00 89.44 96 PRO A CA 1
ATOM 779 C C . PRO A 1 96 ? -5.096 -1.842 15.810 1.00 89.44 96 PRO A C 1
ATOM 781 O O . PRO A 1 96 ? -4.226 -1.378 15.074 1.00 89.44 96 PRO A O 1
ATOM 784 N N . LEU A 1 97 ? -4.902 -2.946 16.534 1.00 88.62 97 LEU A N 1
ATOM 785 C CA . LEU A 1 97 ? -3.660 -3.704 16.499 1.00 88.62 97 LEU A CA 1
ATOM 786 C C . LEU A 1 97 ? -3.474 -4.407 15.146 1.00 88.62 97 LEU A C 1
ATOM 788 O O . LEU A 1 97 ? -2.375 -4.376 14.591 1.00 88.62 97 LEU A O 1
ATOM 792 N N . LEU A 1 98 ? -4.543 -4.975 14.578 1.00 90.44 98 LEU A N 1
ATOM 793 C CA . LEU A 1 98 ? -4.520 -5.558 13.235 1.00 90.44 98 LEU A CA 1
ATOM 794 C C . LEU A 1 98 ? -4.163 -4.535 12.160 1.00 90.44 98 LEU A C 1
ATOM 796 O O . LEU A 1 98 ? -3.410 -4.884 11.253 1.00 90.44 98 LEU A O 1
ATOM 800 N N . TYR A 1 99 ? -4.628 -3.285 12.245 1.00 93.06 99 TYR A N 1
ATOM 801 C CA . TYR A 1 99 ? -4.277 -2.268 11.246 1.00 93.06 99 TYR A CA 1
ATOM 802 C C . TYR A 1 99 ? -2.764 -2.041 11.189 1.00 93.06 99 TYR A C 1
ATOM 804 O O . TYR A 1 99 ? -2.158 -2.087 10.115 1.00 93.06 99 TYR A O 1
ATOM 812 N N . GLY A 1 100 ? -2.145 -1.838 12.355 1.00 89.12 100 GLY A N 1
ATOM 813 C CA . GLY A 1 100 ? -0.708 -1.621 12.461 1.00 89.12 100 GLY A CA 1
ATOM 814 C C . GLY A 1 100 ? 0.106 -2.852 12.056 1.00 89.12 100 GLY A C 1
ATOM 815 O O . GLY A 1 100 ? 1.069 -2.722 11.299 1.00 89.12 100 GLY A O 1
ATOM 816 N N . LEU A 1 101 ? -0.308 -4.050 12.490 1.00 87.25 101 LEU A N 1
ATOM 817 C CA . LEU A 1 101 ? 0.333 -5.308 12.093 1.00 87.25 101 LEU A CA 1
ATOM 818 C C . LEU A 1 101 ? 0.223 -5.553 10.584 1.00 87.25 101 LEU A C 1
ATOM 820 O O . LEU A 1 101 ? 1.197 -5.988 9.977 1.00 87.25 101 LEU A O 1
ATOM 824 N N . THR A 1 102 ? -0.916 -5.230 9.968 1.00 91.00 102 THR A N 1
ATOM 825 C CA . THR A 1 102 ? -1.133 -5.359 8.519 1.00 91.00 102 THR A CA 1
ATOM 826 C C . THR A 1 102 ? -0.194 -4.441 7.741 1.00 91.00 102 THR A C 1
ATOM 828 O O . THR A 1 102 ? 0.464 -4.885 6.804 1.00 91.00 102 THR A O 1
ATOM 831 N N . LEU A 1 103 ? -0.079 -3.167 8.133 1.00 90.56 103 LEU A N 1
ATOM 832 C CA . LEU A 1 103 ? 0.826 -2.231 7.456 1.00 90.56 103 LEU A CA 1
ATOM 833 C C . LEU A 1 103 ? 2.294 -2.611 7.623 1.00 90.56 103 LEU A C 1
ATOM 835 O O . LEU A 1 103 ? 3.049 -2.551 6.654 1.00 90.56 103 LEU A O 1
ATOM 839 N N . ALA A 1 104 ? 2.682 -3.044 8.823 1.00 86.00 104 ALA A N 1
ATOM 840 C CA . ALA A 1 104 ? 4.010 -3.585 9.059 1.00 86.00 104 ALA A CA 1
ATOM 841 C C . ALA A 1 104 ? 4.256 -4.792 8.142 1.00 86.00 104 ALA A C 1
ATOM 843 O O . ALA A 1 104 ? 5.195 -4.780 7.348 1.00 86.00 104 ALA A O 1
ATOM 844 N N . ALA A 1 105 ? 3.380 -5.799 8.182 1.00 87.69 105 ALA A N 1
ATOM 845 C CA . ALA A 1 105 ? 3.468 -6.996 7.350 1.00 87.69 105 ALA A CA 1
ATOM 846 C C . ALA A 1 105 ? 3.508 -6.691 5.850 1.00 87.69 105 ALA A C 1
ATOM 848 O O . ALA A 1 105 ? 4.097 -7.453 5.091 1.00 87.69 105 ALA A O 1
ATOM 849 N N . TYR A 1 106 ? 2.899 -5.593 5.406 1.00 90.81 106 TYR A N 1
ATOM 850 C CA . TYR A 1 106 ? 2.896 -5.222 4.001 1.00 90.81 106 TYR A CA 1
ATOM 851 C C . TYR A 1 106 ? 4.283 -4.784 3.523 1.00 90.81 106 TYR A C 1
ATOM 853 O O . TYR A 1 106 ? 4.790 -5.317 2.534 1.00 90.81 106 TYR A O 1
ATOM 861 N N . THR A 1 107 ? 4.941 -3.877 4.246 1.00 86.69 107 THR A N 1
ATOM 862 C CA . THR A 1 107 ? 6.254 -3.347 3.842 1.00 86.69 107 THR A CA 1
ATOM 863 C C . THR A 1 107 ? 7.434 -4.173 4.349 1.00 86.69 107 THR A C 1
ATOM 865 O O . THR A 1 107 ? 8.531 -4.074 3.802 1.00 86.69 107 THR A O 1
ATOM 868 N N . GLY A 1 108 ? 7.238 -4.974 5.398 1.00 80.50 108 GLY A N 1
ATOM 869 C CA . GLY A 1 108 ? 8.341 -5.466 6.222 1.00 80.50 108 GLY A CA 1
ATOM 870 C C . GLY A 1 108 ? 9.036 -4.318 6.968 1.00 80.50 108 GLY A C 1
ATOM 871 O O . GLY A 1 108 ? 8.570 -3.173 6.956 1.00 80.50 108 GLY A O 1
ATOM 872 N N . GLY A 1 109 ? 10.169 -4.612 7.607 1.00 70.75 109 GLY A N 1
ATOM 873 C CA . GLY A 1 109 ? 11.026 -3.590 8.212 1.00 70.75 109 GLY A CA 1
ATOM 874 C C . GLY A 1 109 ? 11.599 -3.998 9.560 1.00 70.75 109 GLY A C 1
ATOM 875 O O . GLY A 1 109 ? 11.814 -5.176 9.824 1.00 70.75 109 GLY A O 1
ATOM 876 N N . SER A 1 110 ? 11.862 -3.008 10.409 1.00 63.12 110 SER A N 1
ATOM 877 C CA . SER A 1 110 ? 12.330 -3.194 11.782 1.00 63.12 110 SER A CA 1
ATOM 878 C C . SER A 1 110 ? 11.465 -2.390 12.742 1.00 63.12 110 SER A C 1
ATOM 880 O O . SER A 1 110 ? 11.009 -1.292 12.413 1.00 63.12 110 SER A O 1
ATOM 882 N N . THR A 1 111 ? 11.227 -2.924 13.939 1.00 57.38 111 THR A N 1
ATOM 883 C CA . THR A 1 111 ? 10.592 -2.145 15.010 1.00 57.38 111 THR A CA 1
ATOM 884 C C . THR A 1 111 ? 11.668 -1.573 15.925 1.00 57.38 111 THR A C 1
ATOM 886 O O . THR A 1 111 ? 12.635 -2.258 16.276 1.00 57.38 111 THR A O 1
ATOM 889 N N . SER A 1 112 ? 11.495 -0.315 16.340 1.00 52.62 112 SER A N 1
ATOM 890 C CA . SER A 1 112 ? 12.403 0.381 17.271 1.00 52.62 112 SER A CA 1
ATOM 891 C C . SER A 1 112 ? 12.575 -0.373 18.593 1.00 52.62 112 SER A C 1
ATOM 893 O O . SER A 1 112 ? 13.599 -0.250 19.256 1.00 52.62 112 SER A O 1
ATOM 895 N N . THR A 1 113 ? 11.581 -1.182 18.952 1.00 48.25 113 THR A N 1
ATOM 896 C CA . THR A 1 113 ? 11.507 -1.947 20.196 1.00 48.25 113 THR A CA 1
ATOM 897 C C . THR A 1 113 ? 12.169 -3.324 20.138 1.00 48.25 113 THR A C 1
ATOM 899 O O . THR A 1 113 ? 12.435 -3.890 21.194 1.00 48.25 113 THR A O 1
ATOM 902 N N . SER A 1 114 ? 12.442 -3.884 18.952 1.00 49.44 114 SER A N 1
ATOM 903 C CA . SER A 1 114 ? 12.972 -5.254 18.821 1.00 49.44 114 SER A CA 1
ATOM 904 C C . SER A 1 114 ? 14.379 -5.339 18.236 1.00 49.44 114 SER A C 1
ATOM 906 O O . SER A 1 114 ? 15.009 -6.393 18.339 1.00 49.44 114 SER A O 1
ATOM 908 N N . GLY A 1 115 ? 14.851 -4.286 17.556 1.00 50.41 115 GLY A N 1
ATOM 909 C CA . GLY A 1 115 ? 16.098 -4.327 16.780 1.00 50.41 115 GLY A CA 1
ATOM 910 C C . GLY A 1 115 ? 16.131 -5.429 15.707 1.00 50.41 115 GLY A C 1
ATOM 911 O O . GLY A 1 115 ? 17.176 -5.666 15.108 1.00 50.41 115 GLY A O 1
ATOM 912 N N . SER A 1 116 ? 15.007 -6.118 15.480 1.00 54.38 116 SER A N 1
ATOM 913 C CA . SER A 1 116 ? 14.896 -7.311 14.651 1.00 54.38 116 SER A CA 1
ATOM 914 C C . SER A 1 116 ? 14.144 -6.964 13.375 1.00 54.38 116 SER A C 1
ATOM 916 O O . SER A 1 116 ? 13.099 -6.311 13.41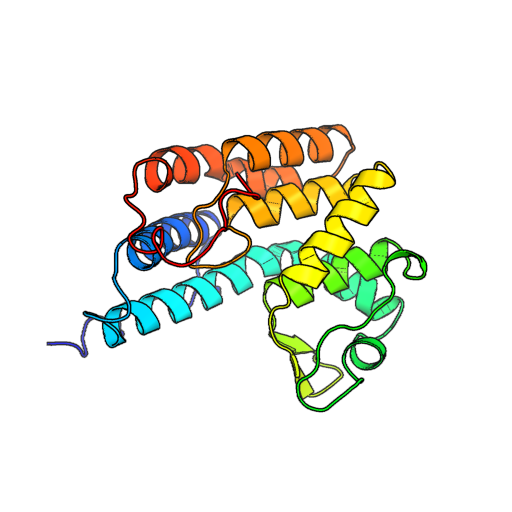3 1.00 54.38 116 SER A O 1
ATOM 918 N N . ASN A 1 117 ? 14.689 -7.405 12.244 1.00 64.06 117 ASN A N 1
ATOM 919 C CA . ASN A 1 117 ? 14.038 -7.247 10.952 1.00 64.06 117 ASN A CA 1
ATOM 920 C C . ASN A 1 117 ? 12.969 -8.330 10.781 1.00 64.06 117 ASN A C 1
ATOM 922 O O . ASN A 1 117 ? 13.221 -9.501 11.066 1.00 64.06 117 ASN A O 1
ATOM 926 N N . PHE A 1 118 ? 11.804 -7.953 10.273 1.00 69.00 118 PHE A N 1
ATOM 927 C CA . PHE A 1 118 ? 10.758 -8.873 9.847 1.00 69.00 118 PHE A CA 1
ATOM 928 C C . PHE A 1 118 ? 10.475 -8.675 8.355 1.00 69.00 118 PHE A C 1
ATOM 930 O O . PHE A 1 118 ? 10.645 -7.586 7.798 1.00 69.00 118 PHE A O 1
ATOM 937 N N . LEU A 1 119 ? 10.098 -9.767 7.694 1.00 73.69 119 LEU A N 1
ATOM 938 C CA . LEU A 1 119 ? 9.843 -9.780 6.259 1.00 73.69 119 LEU A CA 1
ATOM 939 C C . LEU A 1 119 ? 8.393 -9.395 5.969 1.00 73.69 119 LEU A C 1
ATOM 941 O O . LEU A 1 119 ? 7.515 -9.546 6.820 1.00 73.69 119 LEU A O 1
ATOM 945 N N . SER A 1 120 ? 8.155 -8.925 4.744 1.00 82.12 120 SER A N 1
ATOM 946 C CA . SER A 1 120 ? 6.795 -8.780 4.232 1.00 82.12 120 SER A CA 1
ATOM 947 C C . SER A 1 120 ? 6.089 -10.143 4.238 1.00 82.12 120 SER A C 1
ATOM 949 O O . SER A 1 120 ? 6.701 -11.158 3.896 1.00 82.12 120 SER A O 1
ATOM 951 N N . ASN A 1 121 ? 4.817 -10.170 4.635 1.00 85.50 121 ASN A N 1
ATOM 952 C CA . ASN A 1 121 ? 3.988 -11.373 4.687 1.00 85.50 121 ASN A CA 1
ATOM 953 C C . ASN A 1 121 ? 2.642 -11.127 3.973 1.00 85.50 121 ASN A C 1
ATOM 955 O O . ASN A 1 121 ? 1.659 -10.779 4.631 1.00 85.50 121 ASN A O 1
ATOM 959 N N . PRO A 1 122 ? 2.593 -11.291 2.636 1.00 86.31 122 PRO A N 1
ATOM 960 C CA . PRO A 1 122 ? 1.391 -11.067 1.833 1.00 86.31 122 PRO A CA 1
ATOM 961 C C . PRO A 1 122 ? 0.167 -11.872 2.277 1.00 86.31 122 PRO A C 1
ATOM 963 O 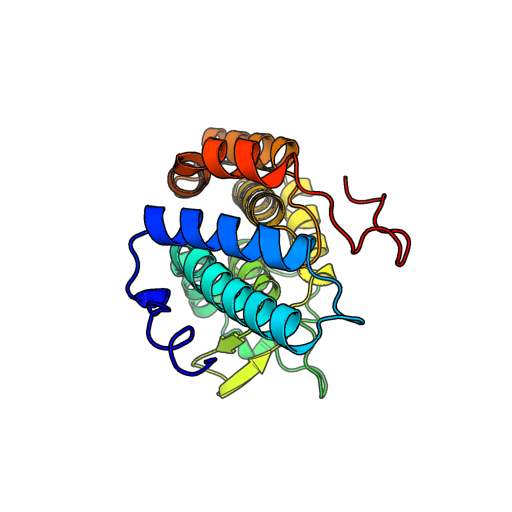O . PRO A 1 122 ? -0.943 -11.345 2.246 1.00 86.31 122 PRO A O 1
ATOM 966 N N . ASP A 1 123 ? 0.368 -13.116 2.717 1.00 86.19 123 ASP A N 1
ATOM 967 C CA . ASP A 1 123 ? -0.726 -13.996 3.134 1.00 86.19 123 ASP A CA 1
ATOM 968 C C . ASP A 1 123 ? -1.412 -13.436 4.385 1.00 86.19 123 ASP A C 1
ATOM 970 O O . ASP A 1 123 ? -2.627 -13.254 4.400 1.00 86.19 123 ASP A O 1
ATOM 974 N N . PHE A 1 124 ? -0.623 -13.047 5.392 1.00 86.94 124 PHE A N 1
ATOM 975 C CA . PHE A 1 124 ? -1.146 -12.422 6.609 1.00 86.94 124 PHE A CA 1
ATOM 976 C C . PHE A 1 124 ? -1.814 -11.065 6.341 1.00 86.94 124 PHE A C 1
ATOM 978 O O . PHE A 1 124 ? -2.828 -10.741 6.961 1.00 86.94 124 PHE A O 1
ATOM 985 N N . VAL A 1 125 ? -1.262 -10.265 5.418 1.00 90.62 125 VAL A N 1
ATOM 986 C CA . VAL A 1 125 ? -1.870 -8.989 5.002 1.00 90.62 125 VAL A CA 1
ATOM 987 C C . VAL A 1 125 ? -3.276 -9.228 4.464 1.00 90.62 125 VAL A C 1
ATOM 989 O O . VAL A 1 125 ? -4.213 -8.544 4.867 1.00 90.62 125 VAL A O 1
ATOM 992 N N . MET A 1 126 ? -3.432 -10.207 3.575 1.00 91.19 126 MET A N 1
ATOM 993 C CA . MET A 1 126 ? -4.722 -10.512 2.964 1.00 91.19 126 MET A CA 1
ATOM 994 C C . MET A 1 126 ? -5.701 -11.112 3.967 1.00 91.19 126 MET A C 1
ATOM 996 O O . MET A 1 126 ? -6.831 -10.640 4.043 1.00 91.19 126 MET A O 1
ATOM 1000 N N . GLU A 1 127 ? -5.257 -12.068 4.785 1.00 91.62 127 GLU A N 1
ATOM 1001 C CA . GLU A 1 127 ? -6.064 -12.667 5.853 1.00 91.62 127 GLU A CA 1
ATOM 1002 C C . GLU A 1 127 ? -6.612 -11.597 6.811 1.00 91.62 127 GLU A C 1
ATOM 1004 O O . GLU A 1 127 ? -7.811 -11.553 7.088 1.00 91.62 127 GLU A O 1
ATOM 1009 N N . SER A 1 128 ? -5.749 -10.680 7.258 1.00 92.25 128 SER A N 1
ATOM 1010 C CA . SER A 1 128 ? -6.132 -9.594 8.166 1.00 92.25 128 SER A CA 1
ATOM 1011 C C . SER A 1 128 ? -7.129 -8.635 7.521 1.00 92.25 128 SER A C 1
ATOM 1013 O O . SER A 1 128 ? -8.113 -8.246 8.149 1.00 92.25 128 SER A O 1
ATOM 1015 N N . ILE A 1 129 ? -6.900 -8.254 6.262 1.00 96.44 129 ILE A N 1
ATOM 1016 C CA . ILE A 1 129 ? -7.795 -7.345 5.543 1.00 96.44 129 ILE A CA 1
ATOM 1017 C C . ILE A 1 129 ? -9.155 -7.996 5.290 1.00 96.44 129 ILE A C 1
ATOM 1019 O O . ILE A 1 129 ? -10.182 -7.348 5.488 1.00 96.44 129 ILE A O 1
ATOM 1023 N N . ASP A 1 130 ? -9.179 -9.253 4.852 1.00 95.31 130 ASP A N 1
ATOM 1024 C CA . ASP A 1 130 ? -10.422 -9.954 4.548 1.00 95.31 130 ASP A CA 1
ATOM 1025 C C . ASP A 1 130 ? -11.246 -10.166 5.826 1.00 95.31 130 ASP A C 1
ATOM 1027 O O . ASP A 1 130 ? -12.455 -9.934 5.807 1.00 95.31 130 ASP A O 1
ATOM 1031 N N . TYR A 1 131 ? -10.599 -10.477 6.955 1.00 95.56 131 TYR A N 1
ATOM 1032 C CA . TYR A 1 131 ? -11.253 -10.505 8.264 1.00 95.56 131 TYR A CA 1
ATOM 1033 C C . TYR A 1 131 ? -11.874 -9.147 8.628 1.00 95.56 131 TYR A C 1
ATOM 1035 O O . TYR A 1 131 ? -13.058 -9.080 8.949 1.00 95.56 131 TYR A O 1
ATOM 1043 N N . LEU A 1 132 ? -11.120 -8.046 8.524 1.00 96.88 132 LEU A N 1
ATOM 1044 C CA . LEU A 1 132 ? -11.633 -6.701 8.824 1.00 96.88 132 LEU A CA 1
ATOM 1045 C C . LEU A 1 132 ? -12.816 -6.318 7.918 1.00 96.88 132 LEU A C 1
ATOM 1047 O O . LEU A 1 132 ? -13.811 -5.773 8.390 1.00 96.88 132 LEU A O 1
ATOM 1051 N N . ILE A 1 133 ? -12.751 -6.649 6.626 1.00 97.06 133 ILE A N 1
ATOM 1052 C CA . ILE A 1 133 ?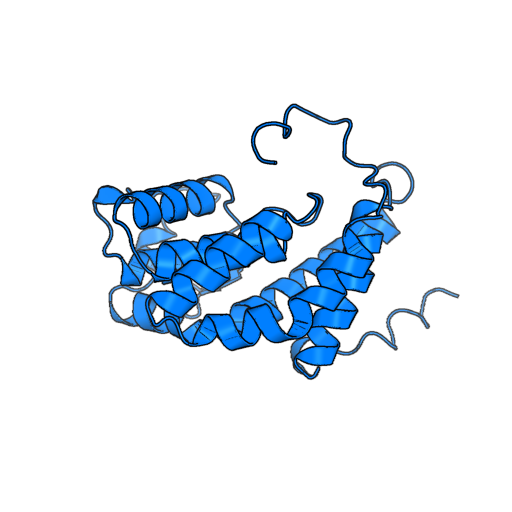 -13.850 -6.411 5.680 1.00 97.06 133 ILE A CA 1
ATOM 1053 C C . ILE A 1 133 ? -15.091 -7.235 6.038 1.00 97.06 133 ILE A C 1
ATOM 1055 O O . ILE A 1 133 ? -16.203 -6.718 5.937 1.00 97.06 133 ILE A O 1
ATOM 1059 N N . GLN A 1 134 ? -14.933 -8.488 6.475 1.00 96.50 134 GLN A N 1
ATOM 1060 C CA . GLN A 1 134 ? -16.059 -9.310 6.938 1.00 96.50 134 GLN A CA 1
ATOM 1061 C C . GLN A 1 134 ? -16.762 -8.700 8.159 1.00 96.50 134 GLN A C 1
ATOM 1063 O O . GLN A 1 134 ? -17.968 -8.877 8.310 1.00 96.50 134 GLN A O 1
ATOM 1068 N N . GLN A 1 135 ? -16.034 -7.945 8.988 1.00 96.00 135 GLN A N 1
ATOM 1069 C CA . GLN A 1 135 ? -16.594 -7.178 10.107 1.00 96.00 135 GLN A CA 1
ATOM 1070 C C . GLN A 1 135 ? -17.165 -5.804 9.690 1.00 96.00 135 GLN A C 1
ATOM 1072 O O . GLN A 1 135 ? -17.535 -5.014 10.553 1.00 96.00 135 GLN A O 1
ATOM 1077 N N . ASP A 1 136 ? -17.223 -5.509 8.385 1.00 96.69 136 ASP A N 1
ATOM 1078 C CA . ASP A 1 136 ? -17.583 -4.205 7.805 1.00 96.69 136 ASP A CA 1
ATOM 1079 C C . ASP A 1 136 ? -16.781 -3.037 8.407 1.00 96.69 136 ASP A C 1
ATOM 1081 O O . ASP A 1 136 ? -17.297 -1.953 8.671 1.00 96.69 136 ASP A O 1
ATOM 1085 N N . ASP A 1 137 ? -15.485 -3.262 8.627 1.00 97.31 137 ASP A N 1
ATOM 1086 C CA . ASP A 1 137 ? -14.581 -2.284 9.217 1.00 97.31 137 ASP A CA 1
ATOM 1087 C C . ASP A 1 137 ? -14.069 -1.266 8.177 1.00 97.31 137 ASP A C 1
ATOM 1089 O O . ASP A 1 137 ? -13.528 -1.616 7.121 1.00 97.31 137 ASP A O 1
ATOM 1093 N N . ALA A 1 138 ? -14.199 0.027 8.494 1.00 97.31 138 ALA A N 1
ATOM 1094 C CA . ALA A 1 138 ? -13.818 1.125 7.603 1.00 97.31 138 ALA A CA 1
ATOM 1095 C C . ALA A 1 138 ? -12.317 1.119 7.248 1.00 97.31 138 ALA A C 1
ATOM 1097 O O . ALA A 1 138 ? -11.937 1.409 6.108 1.00 97.31 138 ALA A O 1
ATOM 1098 N N . MET A 1 139 ? -11.460 0.768 8.210 1.00 97.19 139 MET A N 1
ATOM 1099 C CA . MET A 1 139 ? -10.016 0.676 8.014 1.00 97.19 139 MET A CA 1
ATOM 1100 C C . MET A 1 139 ? -9.632 -0.573 7.223 1.00 97.19 139 MET A C 1
ATOM 1102 O O . MET A 1 139 ? -8.711 -0.498 6.412 1.00 97.19 139 MET A O 1
ATOM 1106 N N . GLY A 1 140 ? -10.369 -1.678 7.356 1.00 97.62 140 GLY A N 1
ATOM 1107 C CA . GLY A 1 140 ? -10.242 -2.849 6.482 1.00 97.62 140 GLY A CA 1
ATOM 1108 C C . GLY A 1 140 ? -10.381 -2.487 5.000 1.00 97.62 140 GLY A C 1
ATOM 1109 O O . GLY A 1 140 ? -9.508 -2.808 4.188 1.00 97.62 140 GLY A O 1
ATOM 1110 N N . TYR A 1 141 ? -11.421 -1.723 4.649 1.00 98.25 141 TYR A N 1
ATOM 1111 C CA . TYR A 1 141 ? -11.597 -1.219 3.282 1.00 98.25 141 TYR A CA 1
ATOM 1112 C C . TYR A 1 141 ? -10.466 -0.278 2.848 1.00 98.25 141 TYR A C 1
ATOM 1114 O O . TYR A 1 141 ? -9.974 -0.384 1.723 1.00 98.25 141 TYR A O 1
ATOM 1122 N N . PHE A 1 142 ? -10.007 0.614 3.731 1.00 98.19 142 PHE A N 1
ATOM 1123 C CA . PHE A 1 142 ? -8.871 1.489 3.432 1.00 98.19 142 PHE A CA 1
ATOM 1124 C C . PHE A 1 142 ? -7.599 0.686 3.128 1.00 98.19 142 PHE A C 1
ATOM 1126 O O . PHE A 1 142 ? -6.949 0.936 2.113 1.00 98.19 142 PHE A O 1
ATOM 1133 N N . LEU A 1 143 ? -7.269 -0.302 3.965 1.00 97.62 143 LEU A N 1
ATOM 1134 C CA . LEU A 1 143 ? -6.083 -1.146 3.812 1.00 97.62 143 LEU A CA 1
ATOM 1135 C C . LEU A 1 143 ? -6.144 -1.966 2.518 1.00 97.62 143 LEU A C 1
ATOM 1137 O O . LEU A 1 143 ? -5.152 -2.012 1.790 1.00 97.62 143 LEU A O 1
ATOM 1141 N N . LYS A 1 144 ? -7.311 -2.532 2.168 1.00 97.75 144 LYS A N 1
ATOM 1142 C CA . LYS A 1 144 ? -7.513 -3.201 0.869 1.00 97.75 144 LYS A CA 1
ATOM 1143 C C . LYS A 1 144 ? -7.241 -2.248 -0.288 1.00 97.75 144 LYS A C 1
ATOM 1145 O O . LYS A 1 144 ? -6.499 -2.584 -1.206 1.00 97.75 144 LYS A O 1
ATOM 1150 N N . GLY A 1 145 ? -7.808 -1.045 -0.225 1.00 96.56 145 GLY A N 1
ATOM 1151 C CA . GLY A 1 145 ? -7.611 -0.008 -1.230 1.00 96.56 145 GLY A CA 1
ATOM 1152 C C . GLY A 1 145 ? -6.142 0.385 -1.407 1.00 96.56 145 GLY A C 1
ATOM 1153 O O . GLY A 1 145 ? -5.649 0.451 -2.532 1.00 96.56 145 GLY A O 1
ATOM 1154 N N . LEU A 1 146 ? -5.428 0.578 -0.297 1.00 96.38 146 LEU A N 1
ATOM 1155 C CA . LEU A 1 146 ? -4.000 0.895 -0.268 1.00 96.38 146 LEU A CA 1
ATOM 1156 C C . LEU A 1 146 ? -3.165 -0.221 -0.916 1.00 96.38 146 LEU A C 1
ATOM 1158 O O . LEU A 1 146 ? -2.404 0.032 -1.850 1.00 96.38 146 LEU A O 1
ATOM 1162 N N . VAL A 1 147 ? -3.342 -1.464 -0.459 1.00 95.56 147 VAL A N 1
ATOM 1163 C CA . VAL A 1 147 ? -2.592 -2.627 -0.957 1.00 95.56 147 VAL A CA 1
ATOM 1164 C C . VAL A 1 147 ? -2.868 -2.867 -2.438 1.00 95.56 147 VAL A C 1
ATOM 1166 O O . VAL A 1 147 ? -1.940 -3.133 -3.195 1.00 95.56 147 VAL A O 1
ATOM 1169 N N . LEU A 1 148 ? -4.112 -2.720 -2.896 1.00 94.12 148 LEU A N 1
ATOM 1170 C CA . LEU A 1 148 ? -4.446 -2.881 -4.312 1.00 94.12 148 LEU A CA 1
ATOM 1171 C C . LEU A 1 148 ? -3.920 -1.725 -5.181 1.00 94.12 148 LEU A C 1
ATOM 1173 O O . LEU A 1 148 ? -3.540 -1.974 -6.326 1.00 94.12 148 LEU A O 1
ATOM 1177 N N . LYS A 1 149 ? -3.837 -0.490 -4.652 1.00 94.00 149 LYS A N 1
ATOM 1178 C CA . LYS A 1 149 ? -3.289 0.684 -5.365 1.00 94.00 149 LYS A CA 1
ATOM 1179 C C . LYS A 1 149 ? -1.806 0.516 -5.699 1.00 94.00 149 LYS A C 1
ATOM 1181 O O . LYS A 1 149 ? -1.360 0.917 -6.776 1.00 94.00 149 LYS A O 1
ATOM 1186 N N . TYR A 1 150 ? -1.038 -0.062 -4.781 1.00 93.19 150 TYR A N 1
ATOM 1187 C CA . TYR A 1 150 ? 0.407 -0.256 -4.938 1.00 93.19 150 TYR A CA 1
ATOM 1188 C C . TYR A 1 150 ? 0.781 -1.696 -5.360 1.00 93.19 150 TYR A C 1
ATOM 1190 O O . TYR A 1 150 ? 1.865 -1.952 -5.896 1.00 93.19 150 TYR A O 1
ATOM 1198 N N . GLY A 1 151 ? -0.157 -2.631 -5.230 1.00 91.12 151 GLY A N 1
ATOM 1199 C CA . GLY A 1 151 ? 0.014 -4.059 -5.478 1.00 91.12 151 GLY A CA 1
ATOM 1200 C C . GLY A 1 151 ? 0.473 -4.800 -4.221 1.00 91.12 151 GLY A C 1
ATOM 1201 O O . GLY A 1 151 ? 1.356 -4.335 -3.501 1.00 91.12 151 GLY A O 1
ATOM 1202 N N . LEU A 1 152 ? -0.094 -5.988 -3.987 1.00 89.44 152 LEU A N 1
ATOM 1203 C CA . LEU A 1 152 ? 0.265 -6.856 -2.857 1.00 89.44 152 LEU A CA 1
ATOM 1204 C C . LEU A 1 152 ? 1.755 -7.230 -2.863 1.00 89.44 152 LEU A C 1
ATOM 1206 O O . LEU A 1 152 ? 2.387 -7.312 -1.814 1.00 89.44 152 LEU A O 1
ATOM 1210 N N . GLN A 1 153 ? 2.324 -7.403 -4.056 1.00 89.25 153 GLN A N 1
ATOM 1211 C CA . GLN A 1 153 ? 3.755 -7.590 -4.271 1.00 89.25 153 GLN A CA 1
ATOM 1212 C C . GLN A 1 153 ? 4.253 -6.671 -5.392 1.00 89.25 153 GLN A C 1
ATOM 1214 O O . GLN A 1 153 ? 3.512 -6.278 -6.300 1.00 89.25 153 GLN A O 1
ATOM 1219 N N . LEU A 1 154 ? 5.543 -6.331 -5.353 1.00 88.81 154 LEU A N 1
ATOM 1220 C CA . LEU A 1 154 ? 6.139 -5.357 -6.272 1.00 88.81 154 LEU A CA 1
ATOM 1221 C C . LEU A 1 154 ? 6.132 -5.808 -7.739 1.00 88.81 154 LEU A C 1
ATOM 1223 O O . LEU A 1 154 ? 6.007 -4.956 -8.615 1.00 88.81 154 LEU A O 1
ATOM 1227 N N . PHE A 1 155 ? 6.193 -7.110 -8.010 1.00 85.94 155 PHE A N 1
ATOM 1228 C CA . PHE A 1 155 ? 6.152 -7.675 -9.365 1.00 85.94 155 PHE A CA 1
ATOM 1229 C C . PHE A 1 155 ? 4.725 -7.931 -9.889 1.00 85.94 155 PHE A C 1
ATOM 1231 O O . PHE A 1 155 ? 4.546 -8.267 -11.059 1.00 85.94 155 PHE A O 1
ATOM 1238 N N . LEU A 1 156 ? 3.698 -7.748 -9.052 1.00 86.06 156 LEU A N 1
ATOM 1239 C CA . LEU A 1 156 ? 2.297 -7.864 -9.459 1.00 86.06 156 LEU A CA 1
ATOM 1240 C C . LEU A 1 156 ? 1.757 -6.519 -9.952 1.00 86.06 156 LEU A C 1
ATOM 1242 O O . LEU A 1 156 ? 2.108 -5.457 -9.419 1.00 86.06 156 LEU A O 1
ATOM 1246 N N . ARG A 1 157 ? 0.876 -6.560 -10.959 1.00 85.62 157 ARG A N 1
ATOM 1247 C CA . ARG A 1 157 ? 0.150 -5.367 -11.415 1.00 85.62 157 ARG A CA 1
ATOM 1248 C C . ARG A 1 157 ? -0.794 -4.889 -10.300 1.00 85.62 157 ARG A C 1
ATOM 1250 O O . ARG A 1 157 ? -1.465 -5.721 -9.692 1.00 85.62 157 ARG A O 1
ATOM 1257 N N . PRO A 1 158 ? -0.866 -3.579 -10.019 1.00 89.06 158 PRO A N 1
ATOM 1258 C CA . PRO A 1 158 ? -1.888 -3.045 -9.127 1.00 89.06 158 PRO A CA 1
ATOM 1259 C C . PRO A 1 158 ? -3.295 -3.203 -9.718 1.00 89.06 158 PRO A C 1
ATOM 1261 O O . PRO A 1 158 ? -3.473 -3.050 -10.926 1.00 89.06 158 PRO A O 1
ATOM 1264 N N . ASN A 1 159 ? -4.297 -3.440 -8.869 1.00 90.00 159 ASN A N 1
ATOM 1265 C CA . ASN A 1 159 ? -5.705 -3.462 -9.274 1.00 90.00 159 ASN A CA 1
ATOM 1266 C C . ASN A 1 159 ? -6.350 -2.118 -8.923 1.00 90.00 159 ASN A C 1
ATOM 1268 O O . ASN A 1 159 ? -6.962 -1.939 -7.869 1.00 90.00 159 ASN A O 1
ATOM 1272 N N . LEU A 1 160 ? -6.148 -1.143 -9.806 1.00 90.44 160 LEU A N 1
ATOM 1273 C CA . LEU A 1 160 ? -6.523 0.247 -9.558 1.00 90.44 160 LEU A CA 1
ATOM 1274 C C . LEU A 1 160 ? -8.044 0.444 -9.552 1.00 90.44 160 LEU A C 1
ATOM 1276 O O . LEU A 1 160 ? -8.567 1.196 -8.734 1.00 90.44 160 LEU A O 1
ATOM 1280 N N . GLN A 1 161 ? -8.786 -0.284 -10.384 1.00 90.44 161 GLN A N 1
ATOM 1281 C CA . GLN A 1 161 ? -10.244 -0.191 -10.381 1.00 90.44 161 GLN A CA 1
ATOM 1282 C C . GLN A 1 161 ? -10.831 -0.640 -9.033 1.00 90.44 161 GLN A C 1
ATOM 1284 O O . GLN A 1 161 ? -11.596 0.110 -8.419 1.00 90.44 161 GLN A O 1
ATOM 1289 N N . ALA A 1 162 ? -10.431 -1.816 -8.539 1.00 91.75 162 ALA A N 1
ATOM 1290 C CA . ALA A 1 162 ? -10.880 -2.312 -7.241 1.00 91.75 162 ALA A CA 1
ATOM 1291 C C . ALA A 1 162 ? -10.368 -1.430 -6.091 1.00 91.75 162 ALA A C 1
ATOM 1293 O O . ALA A 1 162 ? -11.135 -1.060 -5.201 1.00 91.75 162 ALA A O 1
ATOM 1294 N N . ALA A 1 163 ? -9.099 -1.009 -6.136 1.00 94.81 163 ALA A N 1
ATOM 1295 C CA . ALA A 1 163 ? -8.521 -0.113 -5.136 1.00 94.81 163 ALA A CA 1
ATOM 1296 C C . ALA A 1 163 ? -9.342 1.172 -4.960 1.00 94.81 163 ALA A C 1
ATOM 1298 O O . ALA A 1 163 ? -9.635 1.569 -3.831 1.00 94.81 163 ALA A O 1
ATOM 1299 N N . LYS A 1 164 ? -9.772 1.795 -6.064 1.00 95.38 164 LYS A N 1
ATOM 1300 C CA . LYS A 1 164 ? -10.605 3.002 -6.032 1.00 95.38 164 LYS A CA 1
ATOM 1301 C C . LYS A 1 164 ? -11.936 2.759 -5.327 1.00 95.38 164 LYS A C 1
ATOM 1303 O O . LYS A 1 164 ? -12.340 3.577 -4.507 1.00 95.38 164 LYS A O 1
ATOM 1308 N N . GLN A 1 165 ? -12.606 1.645 -5.621 1.00 95.88 165 GLN A N 1
ATOM 1309 C CA . GLN A 1 165 ? -13.887 1.297 -4.997 1.00 95.88 165 GLN A CA 1
ATOM 1310 C C . GLN A 1 165 ? -13.743 1.136 -3.480 1.00 95.88 165 GLN A C 1
ATOM 1312 O O . GLN A 1 165 ? -14.524 1.707 -2.720 1.00 95.88 165 GLN A O 1
ATOM 1317 N N . TYR A 1 166 ? -12.702 0.429 -3.040 1.00 97.88 166 TYR A N 1
ATOM 131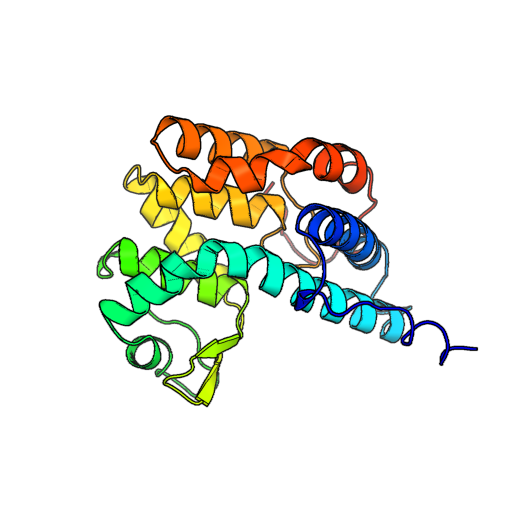8 C CA . TYR A 1 166 ? -12.419 0.230 -1.622 1.00 97.88 166 TYR A CA 1
ATOM 1319 C C . TYR A 1 166 ? -12.065 1.532 -0.892 1.00 97.88 166 TYR A C 1
ATOM 1321 O O . TYR A 1 166 ? -12.603 1.797 0.184 1.00 97.88 166 TYR A O 1
ATOM 1329 N N . LEU A 1 167 ? -11.234 2.390 -1.495 1.00 97.38 167 LEU A N 1
ATOM 1330 C CA . LEU A 1 167 ? -10.894 3.696 -0.922 1.00 97.38 167 LEU A CA 1
ATOM 1331 C C . LEU A 1 167 ? -12.112 4.624 -0.829 1.00 97.38 167 LEU A C 1
ATOM 1333 O O . LEU A 1 167 ? -12.275 5.304 0.182 1.00 97.38 167 LEU A O 1
ATOM 1337 N N . LEU A 1 168 ? -12.984 4.638 -1.842 1.00 97.31 168 LEU A N 1
ATOM 1338 C CA . LEU A 1 168 ? -14.222 5.423 -1.810 1.00 97.31 168 LEU A CA 1
ATOM 1339 C C . LEU A 1 168 ? -15.196 4.906 -0.744 1.00 97.31 168 LEU A C 1
ATOM 1341 O O . LEU A 1 168 ? -15.809 5.714 -0.046 1.00 97.31 168 LEU A O 1
ATOM 1345 N N . LYS A 1 169 ? -15.305 3.581 -0.564 1.00 97.81 169 LYS A N 1
ATOM 1346 C CA . LYS A 1 169 ? -16.115 3.000 0.517 1.00 97.81 169 LYS A CA 1
ATOM 1347 C C . LYS A 1 169 ? -15.577 3.412 1.891 1.00 97.81 169 LYS A C 1
ATOM 1349 O O . LYS A 1 169 ? -16.332 3.940 2.702 1.00 97.81 169 LYS A O 1
ATOM 1354 N N . ALA A 1 170 ? -14.274 3.267 2.125 1.00 98.00 170 ALA A N 1
ATOM 1355 C CA . ALA A 1 170 ? -13.640 3.705 3.369 1.00 98.00 170 ALA A CA 1
ATOM 1356 C C . ALA A 1 170 ? -13.815 5.215 3.619 1.00 98.00 170 ALA A C 1
ATOM 1358 O O . ALA A 1 170 ? -14.033 5.642 4.753 1.00 98.00 170 ALA A O 1
ATOM 1359 N N . GLN A 1 171 ? -13.771 6.030 2.559 1.00 97.50 171 GLN A N 1
ATOM 1360 C CA . GLN A 1 171 ? -13.998 7.471 2.646 1.00 97.50 171 GLN A CA 1
ATOM 1361 C C . GLN A 1 171 ? -15.425 7.783 3.096 1.00 97.50 171 GLN A C 1
ATOM 1363 O O . GLN A 1 171 ? -15.614 8.608 3.990 1.00 97.50 171 GLN A O 1
ATOM 1368 N N . ALA A 1 172 ? -16.420 7.115 2.505 1.00 97.62 172 ALA A N 1
ATOM 1369 C CA . ALA A 1 172 ? -17.822 7.255 2.889 1.00 97.62 172 ALA A CA 1
ATOM 1370 C C . ALA A 1 172 ? -18.068 6.834 4.349 1.00 97.62 172 ALA A C 1
ATOM 1372 O O . ALA A 1 172 ? -18.945 7.386 5.008 1.00 97.62 172 ALA A O 1
ATOM 1373 N N . MET A 1 173 ? -17.252 5.913 4.868 1.00 97.75 173 MET A N 1
ATOM 1374 C CA . MET A 1 173 ? -17.265 5.462 6.263 1.00 97.75 173 MET A CA 1
ATOM 1375 C C . MET A 1 173 ? -16.408 6.329 7.206 1.00 97.75 173 MET A C 1
ATOM 1377 O O . MET A 1 173 ? -16.274 6.007 8.382 1.00 97.75 173 MET A O 1
ATOM 1381 N N . GLY A 1 174 ? -15.835 7.437 6.721 1.00 96.50 174 GLY A N 1
ATOM 1382 C CA . GLY A 1 174 ? -15.166 8.441 7.555 1.00 96.50 174 GLY A CA 1
ATOM 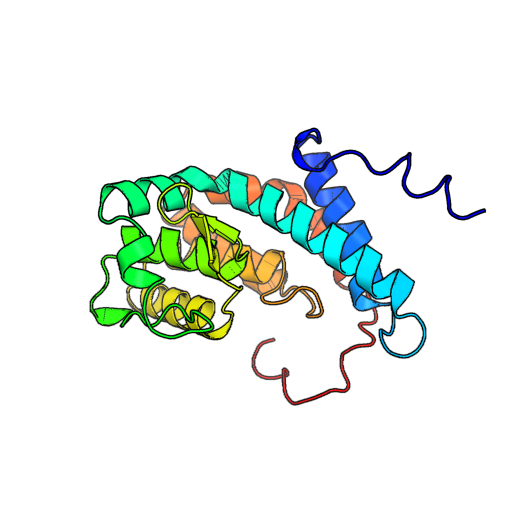1383 C C . GLY A 1 174 ? -13.640 8.331 7.657 1.00 96.50 174 GLY A C 1
ATOM 1384 O O . GLY A 1 174 ? -13.034 9.107 8.396 1.00 96.50 174 GLY A O 1
ATOM 1385 N N . VAL A 1 175 ? -12.980 7.441 6.906 1.00 96.25 175 VAL A N 1
ATOM 1386 C CA . VAL A 1 175 ? -11.509 7.335 6.928 1.00 96.25 175 VAL A CA 1
ATOM 1387 C C . VAL A 1 175 ? -10.874 8.491 6.152 1.00 96.25 175 VAL A C 1
ATOM 1389 O O . VAL A 1 175 ? -10.803 8.476 4.922 1.00 96.25 175 VAL A O 1
ATOM 1392 N N . GLY A 1 176 ? -10.366 9.501 6.864 1.00 91.62 176 GLY A N 1
ATOM 1393 C CA . GLY A 1 176 ? -9.790 10.713 6.265 1.00 91.62 176 GLY A CA 1
ATOM 1394 C C . GLY A 1 176 ? -8.557 10.471 5.380 1.00 91.62 176 GLY A C 1
ATOM 1395 O O . GLY A 1 176 ? -8.404 11.140 4.355 1.00 91.62 176 GLY A O 1
ATOM 1396 N N . SER A 1 177 ? -7.729 9.476 5.719 1.00 91.38 177 SER A N 1
ATOM 1397 C CA . SER A 1 177 ? -6.496 9.117 4.995 1.00 91.38 177 SER A CA 1
ATOM 1398 C C . SER A 1 177 ? -6.733 8.699 3.539 1.00 91.38 177 SER A C 1
ATOM 1400 O O . SER A 1 177 ? -5.842 8.830 2.702 1.00 91.38 177 SER A O 1
ATOM 1402 N N . THR A 1 178 ? -7.956 8.278 3.197 1.00 94.56 178 THR A N 1
ATOM 1403 C CA . THR A 1 178 ? -8.370 7.969 1.816 1.00 94.56 178 THR A CA 1
ATOM 1404 C C . THR A 1 178 ? -8.194 9.149 0.865 1.00 94.56 178 THR A C 1
ATOM 1406 O O . THR A 1 178 ? -7.875 8.946 -0.304 1.00 94.56 178 THR A O 1
ATOM 1409 N N . LYS A 1 179 ? -8.347 10.390 1.353 1.00 91.50 179 LYS A N 1
ATOM 1410 C CA . LYS A 1 179 ? -8.180 11.601 0.535 1.00 91.50 179 LYS A CA 1
ATOM 1411 C C . LYS A 1 179 ? -6.773 11.697 -0.044 1.00 91.50 179 LYS A C 1
ATOM 1413 O O . LYS A 1 179 ? -6.635 12.052 -1.208 1.00 91.50 179 LYS A O 1
ATOM 1418 N N . ILE A 1 180 ? -5.761 11.353 0.751 1.00 90.31 180 ILE A N 1
ATOM 1419 C CA . ILE A 1 180 ? -4.356 11.354 0.325 1.00 90.31 180 ILE A CA 1
ATOM 1420 C C . ILE A 1 180 ? -4.169 10.310 -0.778 1.00 90.31 180 ILE A C 1
ATOM 1422 O O . ILE A 1 180 ? -3.639 10.608 -1.844 1.00 90.31 180 ILE A O 1
ATOM 1426 N N . GLU A 1 181 ? -4.687 9.100 -0.565 1.00 93.00 181 GLU A N 1
ATOM 1427 C CA . GLU A 1 181 ? -4.497 8.004 -1.515 1.00 93.00 181 GLU A CA 1
ATOM 1428 C C . GLU A 1 181 ? -5.246 8.198 -2.841 1.00 93.00 181 GLU A C 1
ATOM 1430 O O . GLU A 1 181 ? -4.780 7.727 -3.880 1.00 93.00 181 GLU A O 1
ATOM 1435 N N . LEU A 1 182 ? -6.359 8.936 -2.832 1.00 92.44 182 LEU A N 1
ATOM 1436 C CA . LEU A 1 182 ? -7.152 9.244 -4.023 1.00 92.44 182 LEU A CA 1
ATOM 1437 C C . LEU A 1 182 ? -6.593 10.411 -4.862 1.00 92.44 182 LEU A C 1
ATOM 1439 O O . LEU A 1 182 ? -6.912 10.493 -6.047 1.00 92.44 182 LEU A O 1
ATOM 1443 N N . GLN A 1 183 ? -5.754 11.294 -4.304 1.00 87.62 183 GLN A N 1
ATOM 1444 C CA . GLN A 1 183 ? -5.284 12.510 -4.996 1.00 87.62 183 GLN A CA 1
ATOM 1445 C C . GLN A 1 183 ? -4.483 12.240 -6.282 1.00 87.62 183 GLN A C 1
ATOM 1447 O O . GLN A 1 183 ? -4.570 13.029 -7.216 1.00 87.62 183 GLN A O 1
ATOM 1452 N N . GLN A 1 184 ? -3.739 11.130 -6.356 1.00 80.44 184 GLN A N 1
ATOM 1453 C CA . GLN A 1 184 ? -2.885 10.777 -7.508 1.00 80.44 184 GLN A CA 1
ATOM 1454 C C . GLN A 1 184 ? -3.370 9.540 -8.273 1.00 80.44 184 GLN A C 1
ATOM 1456 O O . GLN A 1 184 ? -2.649 8.951 -9.081 1.00 80.44 184 GLN A O 1
ATOM 1461 N N . PHE A 1 185 ? -4.619 9.140 -8.038 1.00 86.31 185 PHE A N 1
ATOM 1462 C CA . PHE A 1 185 ? -5.150 7.883 -8.551 1.00 86.31 185 PHE A CA 1
ATOM 1463 C C . PHE A 1 185 ? -5.174 7.822 -10.085 1.00 86.31 185 PHE A C 1
ATOM 1465 O O . PHE A 1 185 ? -4.805 6.808 -10.674 1.00 86.31 185 PHE A O 1
ATOM 1472 N N . PHE A 1 186 ? -5.536 8.933 -10.733 1.00 80.50 186 PHE A N 1
ATOM 1473 C CA . PHE A 1 186 ? -5.582 9.035 -12.193 1.00 80.50 186 PHE A CA 1
ATOM 1474 C C . PHE A 1 186 ? -4.214 8.783 -12.840 1.00 80.50 186 PHE A C 1
ATOM 1476 O O . PHE A 1 186 ? -4.119 8.067 -13.833 1.00 80.50 186 PHE A O 1
ATOM 1483 N N . THR A 1 187 ? -3.138 9.317 -12.254 1.00 79.00 187 THR A N 1
ATOM 1484 C CA . THR A 1 187 ? -1.776 9.131 -12.767 1.00 79.00 187 THR A CA 1
ATOM 1485 C C . THR A 1 187 ? -1.355 7.665 -12.721 1.00 79.00 187 THR A C 1
ATOM 1487 O O . THR A 1 187 ? -0.728 7.177 -13.661 1.00 79.00 187 THR A O 1
ATOM 1490 N N . HIS A 1 188 ? -1.725 6.947 -11.655 1.00 82.38 188 HIS A N 1
ATOM 1491 C CA . HIS A 1 188 ? -1.475 5.509 -11.543 1.00 82.38 188 HIS A CA 1
ATOM 1492 C C . HIS A 1 188 ? -2.255 4.749 -12.612 1.00 82.38 188 HIS A C 1
ATOM 1494 O O . HIS A 1 188 ? -1.685 3.915 -13.313 1.00 82.38 188 HIS A O 1
ATOM 1500 N N . GLU A 1 189 ? -3.545 5.062 -12.744 1.00 81.12 189 GLU A N 1
ATOM 1501 C CA . GLU A 1 189 ? -4.467 4.388 -13.657 1.00 81.12 189 GLU A CA 1
ATOM 1502 C C . GLU A 1 189 ? -4.021 4.538 -15.102 1.00 81.12 189 GLU A C 1
ATOM 1504 O O . GLU A 1 189 ? -3.840 3.539 -15.792 1.00 81.12 189 GLU A O 1
ATOM 1509 N N . TYR A 1 190 ? -3.736 5.761 -15.537 1.00 80.56 190 TYR A N 1
ATOM 1510 C CA . TYR A 1 190 ? -3.312 6.037 -16.903 1.00 80.56 190 TYR A CA 1
ATOM 1511 C C . TYR A 1 190 ? -2.011 5.312 -17.275 1.00 80.56 190 TYR A C 1
ATOM 1513 O O . TYR A 1 190 ? -1.899 4.717 -18.347 1.00 80.56 190 TYR A O 1
ATOM 1521 N N . ARG A 1 191 ? -1.024 5.338 -16.375 1.00 81.12 191 ARG A N 1
ATOM 1522 C CA . ARG A 1 191 ? 0.331 4.866 -16.669 1.00 81.12 191 ARG A CA 1
ATOM 1523 C C . ARG A 1 191 ? 0.523 3.364 -16.496 1.00 81.12 191 ARG A C 1
ATOM 1525 O O . ARG A 1 191 ? 1.253 2.766 -17.274 1.00 81.12 191 ARG A O 1
ATOM 1532 N N . LEU A 1 192 ? -0.126 2.747 -15.507 1.00 82.25 192 LEU A N 1
ATOM 1533 C CA . LEU A 1 192 ? 0.079 1.328 -15.190 1.00 82.25 192 LEU A CA 1
ATOM 1534 C C . LEU A 1 192 ? -0.911 0.388 -15.886 1.00 82.25 192 LEU A C 1
ATOM 1536 O O . LEU A 1 192 ? -0.615 -0.800 -16.004 1.00 82.25 192 LEU A O 1
ATOM 1540 N N . SER A 1 193 ? -2.052 0.888 -16.375 1.00 71.31 193 SER A N 1
ATOM 1541 C CA . SER A 1 193 ? -3.055 0.064 -17.077 1.00 71.31 193 SER A CA 1
ATOM 1542 C C . SER A 1 193 ? -2.571 -0.501 -18.418 1.00 71.31 193 SER A C 1
ATOM 1544 O O . SER A 1 193 ? -3.072 -1.533 -18.854 1.00 71.31 193 SER A O 1
ATOM 1546 N N . HIS A 1 194 ? -1.566 0.124 -19.036 1.00 70.75 194 HIS A N 1
ATOM 1547 C CA . HIS A 1 194 ? -1.056 -0.227 -20.369 1.00 70.75 194 HIS A CA 1
ATOM 1548 C C . HIS A 1 194 ? 0.300 -0.950 -20.339 1.00 70.75 194 HIS A C 1
ATOM 1550 O O . HIS A 1 194 ? 0.959 -1.076 -21.366 1.00 70.75 194 HIS A O 1
ATOM 1556 N N . VAL A 1 195 ? 0.764 -1.374 -19.161 1.00 76.50 195 VAL A N 1
ATOM 1557 C CA . VAL A 1 195 ? 2.098 -1.966 -19.006 1.00 76.50 195 VAL A CA 1
ATOM 1558 C C . VAL A 1 195 ? 2.045 -3.473 -19.213 1.00 76.50 195 VAL A C 1
ATOM 1560 O O . VAL A 1 195 ? 1.426 -4.191 -18.423 1.00 76.50 195 VAL A O 1
ATOM 1563 N N . ASP A 1 196 ? 2.783 -3.964 -20.207 1.00 73.06 196 ASP A N 1
ATOM 1564 C CA . ASP A 1 196 ? 2.990 -5.393 -20.429 1.00 73.06 196 ASP A CA 1
ATOM 1565 C C . ASP A 1 196 ? 3.908 -5.985 -19.354 1.00 73.06 196 ASP A C 1
ATOM 1567 O O . ASP A 1 196 ? 5.135 -5.935 -19.421 1.00 73.06 196 ASP A O 1
ATOM 1571 N N . ASN A 1 197 ? 3.281 -6.516 -18.305 1.00 76.00 197 ASN A N 1
ATOM 1572 C CA . ASN A 1 197 ? 3.964 -7.248 -17.244 1.00 76.00 197 ASN A CA 1
ATOM 1573 C C . ASN A 1 197 ? 4.598 -8.548 -17.768 1.00 76.00 197 ASN A C 1
ATOM 1575 O O . ASN A 1 197 ? 3.878 -9.489 -18.102 1.00 76.00 197 ASN A O 1
ATOM 1579 N N . VAL A 1 198 ? 5.930 -8.604 -17.753 1.00 76.94 198 VAL A N 1
ATOM 1580 C CA . VAL A 1 198 ? 6.733 -9.753 -18.203 1.00 76.94 198 VAL A CA 1
ATOM 1581 C C . VAL A 1 198 ? 6.764 -10.908 -17.199 1.00 76.94 198 VAL A C 1
ATOM 1583 O O . VAL A 1 198 ? 7.272 -11.977 -17.515 1.00 76.94 198 VAL A O 1
ATOM 1586 N N . HIS A 1 199 ? 6.219 -10.712 -15.995 1.00 71.75 199 HIS A N 1
ATOM 1587 C CA . HIS A 1 199 ? 6.155 -11.731 -14.940 1.00 71.75 199 HIS A CA 1
ATOM 1588 C C . HIS A 1 199 ? 4.878 -12.588 -15.000 1.00 71.75 199 HIS A C 1
ATOM 1590 O O . HIS A 1 199 ? 4.689 -13.438 -14.135 1.00 71.75 199 HIS A O 1
ATOM 1596 N N . MET A 1 200 ? 3.985 -12.381 -15.983 1.00 54.62 200 MET A N 1
ATOM 1597 C CA . MET A 1 200 ? 2.676 -13.064 -16.042 1.00 54.62 200 MET A CA 1
ATOM 1598 C C . MET A 1 200 ? 2.701 -14.547 -16.460 1.00 54.62 200 MET A C 1
ATOM 1600 O O . MET A 1 200 ? 1.631 -15.126 -16.575 1.00 54.62 200 MET A O 1
ATOM 1604 N N . ASP A 1 201 ? 3.865 -15.196 -16.575 1.00 43.69 201 ASP A N 1
ATOM 1605 C CA . ASP A 1 201 ? 3.957 -16.627 -16.933 1.00 43.69 201 ASP A CA 1
ATOM 1606 C C . ASP A 1 201 ? 4.569 -17.541 -15.856 1.00 43.69 201 ASP A C 1
ATOM 1608 O O . ASP A 1 201 ? 5.003 -18.656 -16.142 1.00 43.69 201 ASP A O 1
ATOM 1612 N N . VAL A 1 202 ? 4.570 -17.133 -14.582 1.00 42.09 202 VAL A N 1
ATOM 1613 C CA . VAL A 1 202 ? 5.005 -18.028 -13.495 1.00 42.09 202 VAL A CA 1
ATOM 1614 C C . VAL A 1 202 ? 3.953 -18.091 -12.383 1.00 42.09 202 VAL A C 1
ATOM 1616 O O . VAL A 1 202 ? 3.998 -17.350 -11.407 1.00 42.09 202 VAL A O 1
ATOM 1619 N N . ASN A 1 203 ? 3.038 -19.056 -12.546 1.00 36.78 203 ASN A N 1
ATOM 1620 C CA . ASN A 1 203 ? 2.139 -19.654 -11.545 1.00 36.78 203 ASN A CA 1
ATOM 1621 C C . ASN A 1 203 ? 0.890 -18.854 -11.107 1.00 36.78 203 ASN A C 1
ATOM 1623 O O . ASN A 1 203 ? 0.953 -18.064 -10.181 1.00 36.78 203 ASN A O 1
ATOM 1627 N N . ASN A 1 204 ? -0.291 -19.192 -11.647 1.00 36.31 204 ASN A N 1
ATOM 1628 C CA . ASN A 1 204 ? -1.590 -19.212 -10.933 1.00 36.31 204 ASN A CA 1
ATOM 1629 C C . ASN A 1 204 ? -2.016 -17.993 -10.066 1.00 36.31 204 ASN A C 1
ATOM 1631 O O . ASN A 1 204 ? -2.796 -18.161 -9.125 1.00 36.31 204 ASN A O 1
ATOM 1635 N N . TYR A 1 205 ? -1.597 -16.761 -10.372 1.00 46.22 205 TYR A N 1
ATOM 1636 C CA . TYR A 1 205 ? -2.067 -15.560 -9.653 1.00 46.22 205 TYR A CA 1
ATOM 1637 C C . TYR A 1 205 ? -3.344 -14.925 -10.248 1.00 46.22 205 TYR A C 1
ATOM 1639 O O . TYR A 1 205 ? -3.776 -13.876 -9.777 1.00 46.22 205 TYR A O 1
ATOM 1647 N N . GLU A 1 206 ? -4.009 -15.587 -11.208 1.00 40.94 206 GLU A N 1
ATOM 1648 C CA . GLU A 1 206 ? -5.316 -15.175 -11.766 1.00 40.94 206 GLU A CA 1
ATOM 1649 C C . GLU A 1 206 ? -6.446 -15.089 -10.723 1.00 40.94 206 GLU A C 1
ATOM 1651 O O . GLU A 1 206 ? -7.470 -14.467 -10.977 1.00 40.94 206 GLU A O 1
ATOM 1656 N N . LYS A 1 207 ? -6.271 -15.648 -9.518 1.00 41.41 207 LYS A N 1
ATOM 1657 C CA . LYS A 1 207 ? -7.276 -15.581 -8.440 1.00 41.41 207 LYS A CA 1
ATOM 1658 C C . LYS A 1 207 ? -7.458 -14.198 -7.798 1.00 41.41 207 LYS A C 1
ATOM 1660 O O . LYS A 1 207 ? -8.325 -14.063 -6.941 1.00 41.41 207 LYS A O 1
ATOM 1665 N N . TRP A 1 208 ? -6.643 -13.205 -8.157 1.00 47.53 208 TRP A N 1
ATOM 1666 C CA . TRP A 1 208 ? -6.555 -11.937 -7.418 1.00 47.53 208 TRP A CA 1
ATOM 1667 C C . TRP A 1 208 ? -6.761 -10.680 -8.281 1.00 47.53 208 TRP A C 1
ATOM 1669 O O . TRP A 1 208 ? -6.496 -9.568 -7.813 1.00 47.53 208 TRP A O 1
ATOM 1679 N N . GLN A 1 209 ? -7.213 -10.859 -9.529 1.00 41.53 209 GLN A N 1
ATOM 1680 C CA . GLN A 1 209 ? -7.813 -9.798 -10.351 1.00 41.53 209 GLN A CA 1
ATOM 1681 C C . GLN A 1 209 ? -9.272 -9.580 -9.942 1.00 41.53 209 GLN A C 1
ATOM 1683 O O . GLN A 1 209 ? -9.687 -8.399 -9.933 1.00 41.53 209 GLN A O 1
#

pLDDT: mean 80.1, std 17.93, range [26.84, 98.25]

Sequence (209 aa):
MFRTLLSSLKNPATMTDENLEHEWVRVKEKVLTTCADTHRQTYNVAYDRASNILTTLVNRHRHLILDAECIQPFYKFIQKRIGSQISTNVEHTSAPLLYGLTLAAYTGGSTSTSGSNFLSNPDFVMESIDYLIQQDDAMGYFLKGLVLKYGLQLFLRPNLQAAKQYLLKAQAMGVGSTKIELQQFFTHEYRLSHVDNVHMDVNNYEKWQ

Organism: NCBI:txid179467

Radius of gyration: 17.2 Å; chains: 1; bounding box: 47×35×43 Å